Protein AF-A0A4P7YA01-F1 (afdb_monomer_lite)

Sequence (272 aa):
MDEEIGNYPHAKLFYRPEEIAFRWCHLMALEQQILRDVRHLQGFPNRKFKQWPCLDQKLEILWDAIRNNELLYGSLGITVKSDETVDPRYLTIRHTDLKQWFNQYHPLDKPEFLFTYIERQTTSALTIDIYQALLIELEALKAQRDRNQLLLEELKTEREKLQQENIALLSRLRTTSPPSERSEKAYYALLAHSLTSCWDTRLEVTPIPPSRAKHRSSLSFWPTMQESMASRSEPWRISSQRPNAASPDQNETENCERCCRILRCETVPDPF

pLDDT: mean 70.79, std 22.08, range [31.25, 98.44]

Radius of gyration: 46.04 Å; chains: 1; bounding box: 127×65×105 Å

Secondary structure (DSSP, 8-state):
-----TT-TT--SEE-HHHHHHHHTT-GGGHHHHHHHHHHT---S----TT-HHHHHHHHHHHHHHHTT-S--EETTEEPPTTS---GGGEEEEHHHHHHHHHHH-TTS--TTTS-HHHHH---HHHHHHHHHHHHHHHHHHHHHHHHHHHHHHHHHHHHHHHHHHHHHHHHHHHSPPPPHHHHHHHHHHHHHHHHHHHHTS---PPPPP-------------------------------PPPPPPPPS-SSSSSSSTT-S----PPPPP-

Structure (mmCIF, N/CA/C/O backbone):
data_AF-A0A4P7YA01-F1
#
_entry.id   AF-A0A4P7YA01-F1
#
loop_
_atom_site.group_PDB
_atom_site.id
_atom_site.type_symbol
_atom_site.label_atom_id
_atom_site.label_alt_id
_atom_site.label_comp_id
_atom_site.label_asym_id
_atom_site.label_entity_id
_atom_site.label_seq_id
_atom_site.pdbx_PDB_ins_code
_atom_site.Cartn_x
_atom_site.Cartn_y
_atom_site.Cartn_z
_atom_site.occupancy
_atom_site.B_iso_or_equiv
_atom_site.auth_seq_id
_atom_site.auth_comp_id
_atom_site.auth_asym_id
_atom_site.auth_atom_id
_atom_site.pdbx_PDB_model_num
ATOM 1 N N . MET A 1 1 ? 15.474 21.081 -9.976 1.00 37.16 1 MET A N 1
ATOM 2 C CA . MET A 1 1 ? 14.541 20.066 -9.442 1.00 37.16 1 MET A CA 1
ATOM 3 C C . MET A 1 1 ? 15.230 18.733 -9.687 1.00 37.16 1 MET A C 1
ATOM 5 O O . MET A 1 1 ? 14.848 18.022 -10.601 1.00 37.16 1 MET A O 1
ATOM 9 N N . ASP A 1 2 ? 16.317 18.461 -8.961 1.00 40.69 2 ASP A N 1
ATOM 10 C CA . ASP A 1 2 ? 17.301 17.436 -9.352 1.00 40.69 2 ASP A CA 1
ATOM 11 C C . ASP A 1 2 ? 17.871 16.706 -8.126 1.00 40.69 2 ASP A C 1
ATOM 13 O O . ASP A 1 2 ? 19.074 16.505 -8.010 1.00 40.69 2 ASP A O 1
ATOM 17 N N . GLU A 1 3 ? 17.016 16.316 -7.182 1.00 47.09 3 GLU A N 1
ATOM 18 C CA . GLU A 1 3 ? 17.436 15.553 -6.003 1.00 47.09 3 GLU A CA 1
ATOM 19 C C . GLU A 1 3 ? 16.455 14.411 -5.747 1.00 47.09 3 GLU A C 1
ATOM 21 O O . GLU A 1 3 ? 15.471 14.596 -5.051 1.00 47.09 3 GLU A O 1
ATOM 26 N N . GLU A 1 4 ? 16.701 13.257 -6.383 1.00 49.47 4 GLU A N 1
ATOM 27 C CA . GLU A 1 4 ? 16.441 11.901 -5.844 1.00 49.47 4 GLU A CA 1
ATOM 28 C C . GLU A 1 4 ? 16.854 10.794 -6.847 1.00 49.47 4 GLU A C 1
ATOM 30 O O . GLU A 1 4 ? 16.208 9.764 -7.011 1.00 49.47 4 GLU A O 1
ATOM 35 N N . ILE A 1 5 ? 18.004 10.958 -7.519 1.00 48.50 5 ILE A N 1
ATOM 36 C CA . ILE A 1 5 ? 18.730 9.810 -8.117 1.00 48.50 5 ILE A CA 1
ATOM 37 C C . ILE A 1 5 ? 19.541 9.074 -7.017 1.00 48.50 5 ILE A C 1
ATOM 39 O O . ILE A 1 5 ? 20.231 8.084 -7.259 1.00 48.50 5 ILE A O 1
ATOM 43 N N . GLY A 1 6 ? 19.453 9.542 -5.769 1.00 51.06 6 GLY A N 1
ATOM 44 C CA . GLY A 1 6 ? 20.131 8.972 -4.616 1.00 51.06 6 GLY A CA 1
ATOM 45 C C . GLY A 1 6 ? 19.364 7.794 -4.028 1.00 51.06 6 GLY A C 1
ATOM 46 O O . GLY A 1 6 ? 18.368 7.986 -3.345 1.00 51.06 6 GLY A O 1
ATOM 47 N N . ASN A 1 7 ? 19.928 6.599 -4.208 1.00 54.62 7 ASN A N 1
ATOM 48 C CA . ASN A 1 7 ? 19.673 5.382 -3.429 1.00 54.62 7 ASN A CA 1
ATOM 49 C C . ASN A 1 7 ? 18.687 4.345 -3.995 1.00 54.62 7 ASN A C 1
ATOM 51 O O . ASN A 1 7 ? 18.032 3.626 -3.245 1.00 54.62 7 ASN A O 1
ATOM 55 N N . TYR A 1 8 ? 18.664 4.174 -5.315 1.00 63.84 8 TYR A N 1
ATOM 56 C CA . TYR A 1 8 ? 18.280 2.886 -5.895 1.00 63.84 8 TYR A CA 1
ATOM 57 C C . TYR A 1 8 ? 19.563 2.081 -6.122 1.00 63.84 8 TYR A C 1
ATOM 59 O O . TYR A 1 8 ? 20.349 2.457 -7.005 1.00 63.84 8 TYR A O 1
ATOM 67 N N . PRO A 1 9 ? 19.831 1.001 -5.363 1.00 64.62 9 PRO A N 1
ATOM 68 C CA . PRO A 1 9 ? 20.962 0.145 -5.667 1.00 64.62 9 PRO A CA 1
ATOM 69 C C . PRO A 1 9 ? 20.758 -0.358 -7.098 1.00 64.62 9 PRO A C 1
ATOM 71 O O . PRO A 1 9 ? 19.807 -1.071 -7.410 1.00 64.62 9 PRO A O 1
ATOM 74 N N . HIS A 1 10 ? 21.646 0.082 -7.990 1.00 70.56 10 HIS A N 1
ATOM 75 C CA . HIS A 1 10 ? 21.697 -0.284 -9.401 1.00 70.56 10 HIS A CA 1
ATOM 76 C C . HIS A 1 10 ? 20.741 0.434 -10.384 1.00 70.56 10 HIS A C 1
ATOM 78 O O . HIS A 1 10 ? 20.619 -0.048 -11.513 1.00 70.56 10 HIS A O 1
ATOM 84 N N . ALA A 1 11 ? 20.114 1.572 -10.061 1.00 80.12 11 ALA A N 1
ATOM 85 C CA . ALA A 1 11 ? 19.365 2.313 -11.090 1.00 80.12 11 ALA A CA 1
ATOM 86 C C . ALA A 1 11 ? 20.272 2.869 -12.207 1.00 80.12 11 ALA A C 1
ATOM 88 O O . ALA A 1 11 ? 21.379 3.351 -11.972 1.00 80.12 11 ALA A O 1
ATOM 89 N N . LYS A 1 12 ? 19.774 2.809 -13.443 1.00 85.88 12 LYS A N 1
ATOM 90 C CA . LYS A 1 12 ? 20.350 3.391 -14.659 1.00 85.88 12 LYS A CA 1
ATOM 91 C C . LYS A 1 12 ? 19.343 4.341 -15.308 1.00 85.88 12 LYS A C 1
ATOM 93 O O . LYS A 1 12 ? 18.138 4.199 -15.121 1.00 85.88 12 LYS A O 1
ATOM 98 N N . LEU A 1 13 ? 19.837 5.274 -16.121 1.00 86.94 13 LEU A N 1
ATOM 99 C CA . LEU A 1 13 ? 18.990 6.163 -16.930 1.00 86.94 13 LEU A CA 1
ATOM 100 C C . LEU A 1 13 ? 18.318 5.420 -18.092 1.00 86.94 13 LEU A C 1
ATOM 102 O O . LEU A 1 13 ? 17.167 5.694 -18.432 1.00 86.94 13 LEU A O 1
ATOM 106 N N . PHE A 1 14 ? 19.041 4.461 -18.669 1.00 89.12 14 PHE A N 1
ATOM 107 C CA . PHE A 1 14 ? 18.586 3.620 -19.764 1.00 89.12 14 PHE A CA 1
ATOM 108 C C . PHE A 1 14 ? 18.846 2.159 -19.431 1.00 89.12 14 PHE A C 1
ATOM 110 O O . PHE A 1 14 ? 19.895 1.815 -18.879 1.00 89.12 14 PHE A O 1
ATOM 117 N N . TYR A 1 15 ? 17.902 1.307 -19.806 1.00 89.56 15 TYR A N 1
ATOM 118 C CA . TYR A 1 15 ? 17.985 -0.131 -19.617 1.00 89.56 15 TYR A CA 1
ATOM 119 C C . TYR A 1 15 ? 17.791 -0.854 -20.939 1.00 89.56 15 TYR A C 1
ATOM 121 O O . TYR A 1 15 ? 17.041 -0.408 -21.803 1.00 89.56 15 TYR A O 1
ATOM 129 N N . ARG A 1 16 ? 18.429 -2.012 -21.074 1.00 87.44 16 ARG A N 1
ATOM 130 C CA . ARG A 1 16 ? 18.076 -2.986 -22.112 1.00 87.44 16 ARG A CA 1
ATOM 131 C C . ARG A 1 16 ? 17.027 -3.957 -21.561 1.00 87.44 16 ARG A C 1
ATOM 133 O O . ARG A 1 16 ? 17.067 -4.216 -20.358 1.00 87.44 16 ARG A O 1
ATOM 140 N N . PRO A 1 17 ? 16.147 -4.548 -22.391 1.00 87.50 17 PRO A N 1
ATOM 141 C CA . PRO A 1 17 ? 15.138 -5.511 -21.926 1.00 87.50 17 PRO A CA 1
ATOM 142 C C . PRO A 1 17 ? 15.721 -6.647 -21.077 1.00 87.50 17 PRO A C 1
ATOM 144 O O . PRO A 1 17 ? 15.178 -6.998 -20.035 1.00 87.50 17 PRO A O 1
ATOM 147 N N . GLU A 1 18 ? 16.889 -7.151 -21.479 1.00 84.81 18 GLU A N 1
ATOM 148 C CA . GLU A 1 18 ? 17.667 -8.156 -20.746 1.00 84.81 18 GLU A CA 1
ATOM 149 C C . GLU A 1 18 ? 18.001 -7.698 -19.320 1.00 84.81 18 GLU A C 1
ATOM 151 O O . GLU A 1 18 ? 17.773 -8.416 -18.351 1.00 84.81 18 GLU A O 1
ATOM 156 N N . GLU A 1 19 ? 18.494 -6.466 -19.184 1.00 85.75 19 GLU A N 1
ATOM 157 C CA . GLU A 1 19 ? 18.894 -5.893 -17.900 1.00 85.75 19 GLU A CA 1
ATOM 158 C C . GLU A 1 19 ? 17.695 -5.664 -16.985 1.00 85.75 19 GLU A C 1
ATOM 160 O O . GLU A 1 19 ? 17.794 -5.909 -15.784 1.00 85.75 19 GLU A O 1
ATOM 165 N N . ILE A 1 20 ? 16.564 -5.228 -17.547 1.00 89.00 20 ILE A N 1
ATOM 166 C CA . ILE A 1 20 ? 15.303 -5.068 -16.814 1.00 89.00 20 ILE A CA 1
ATOM 167 C C . ILE A 1 20 ? 14.873 -6.415 -16.243 1.00 89.00 20 ILE A C 1
ATOM 169 O O . ILE A 1 20 ? 14.594 -6.506 -15.051 1.00 89.00 20 ILE A O 1
ATOM 173 N N . ALA A 1 21 ? 14.861 -7.464 -17.066 1.00 88.44 21 ALA A N 1
ATOM 174 C CA . ALA A 1 21 ? 14.418 -8.784 -16.642 1.00 88.44 21 ALA A CA 1
ATOM 175 C C . ALA A 1 21 ? 15.329 -9.383 -15.551 1.00 88.44 21 ALA A C 1
ATOM 177 O O . ALA A 1 21 ? 14.821 -9.925 -14.569 1.00 88.44 21 ALA A O 1
ATOM 178 N N . PHE A 1 22 ? 16.657 -9.208 -15.641 1.00 87.00 22 PHE A N 1
ATOM 179 C CA . PHE A 1 22 ? 17.577 -9.625 -14.568 1.00 87.00 22 PHE A CA 1
ATOM 180 C C . PHE A 1 22 ? 17.268 -8.942 -13.240 1.00 87.00 22 PHE A C 1
ATOM 182 O O . PHE A 1 22 ? 17.249 -9.588 -12.190 1.00 87.00 22 PHE A O 1
ATOM 189 N N . ARG A 1 23 ? 17.018 -7.633 -13.296 1.00 87.56 23 ARG A N 1
ATOM 190 C CA . ARG A 1 23 ? 16.737 -6.810 -12.118 1.00 87.56 23 ARG A CA 1
ATOM 191 C C . ARG A 1 23 ? 15.370 -7.118 -11.532 1.00 87.56 23 ARG A C 1
ATOM 193 O O . ARG A 1 23 ? 15.229 -7.145 -10.316 1.00 87.56 23 ARG A O 1
ATOM 200 N N . TRP A 1 24 ? 14.393 -7.410 -12.382 1.00 90.06 24 TRP A N 1
ATOM 201 C CA . TRP A 1 24 ? 13.060 -7.823 -11.964 1.00 90.06 24 TRP A CA 1
ATOM 202 C C . TRP A 1 24 ? 13.082 -9.195 -11.273 1.00 90.06 24 TRP A C 1
ATOM 204 O O . TRP A 1 24 ? 12.436 -9.383 -10.247 1.00 90.06 24 TRP A O 1
ATOM 214 N N . CYS A 1 25 ? 13.896 -10.134 -11.759 1.00 88.00 25 CYS A N 1
ATOM 215 C CA . CYS A 1 25 ? 14.071 -11.447 -11.130 1.00 88.00 25 CYS A CA 1
ATOM 216 C C . CYS A 1 25 ? 15.093 -11.465 -9.971 1.00 88.00 25 CYS A C 1
ATOM 218 O O . CYS A 1 25 ? 15.382 -12.540 -9.453 1.00 88.00 25 CYS A O 1
ATOM 220 N N . HIS A 1 26 ? 15.644 -10.317 -9.552 1.00 85.75 26 HIS A N 1
ATOM 221 C CA . HIS A 1 26 ? 16.655 -10.200 -8.484 1.00 85.75 26 HIS A CA 1
ATOM 222 C C . HIS A 1 26 ? 17.948 -11.012 -8.729 1.00 85.75 26 HIS A C 1
ATOM 224 O O . HIS A 1 26 ? 18.641 -11.411 -7.795 1.00 85.75 26 HIS A O 1
ATOM 230 N N . LEU A 1 27 ? 18.331 -11.224 -9.994 1.00 83.19 27 LEU A N 1
ATOM 231 C CA . LEU A 1 27 ? 19.497 -12.033 -10.390 1.00 83.19 27 LEU A CA 1
ATOM 232 C C . LEU A 1 27 ? 20.793 -11.212 -10.540 1.00 83.19 27 LEU A C 1
ATOM 234 O O . LEU A 1 27 ? 21.681 -11.563 -11.316 1.00 83.19 27 LEU A O 1
ATOM 238 N N . MET A 1 28 ? 20.932 -10.120 -9.784 1.00 77.38 28 MET A N 1
ATOM 239 C CA . MET A 1 28 ? 22.050 -9.172 -9.915 1.00 77.38 28 MET A CA 1
ATOM 240 C C . MET A 1 28 ? 23.421 -9.792 -9.629 1.00 77.38 28 MET A C 1
ATOM 242 O O . MET A 1 28 ? 24.390 -9.488 -10.321 1.00 77.38 28 MET A O 1
ATOM 246 N N . ALA A 1 29 ? 23.506 -10.713 -8.665 1.00 73.94 29 ALA A N 1
ATOM 247 C CA . ALA A 1 29 ? 24.752 -11.409 -8.334 1.00 73.94 29 ALA A CA 1
ATOM 248 C C . ALA A 1 29 ? 25.292 -12.261 -9.499 1.00 73.94 29 ALA A C 1
ATOM 250 O O . ALA A 1 29 ? 26.494 -12.496 -9.597 1.00 73.94 29 ALA A O 1
ATOM 251 N N . LEU A 1 30 ? 24.406 -12.694 -10.400 1.00 70.44 30 LEU A N 1
ATOM 252 C CA . LEU A 1 30 ? 24.735 -13.523 -11.554 1.00 70.44 30 LEU A CA 1
ATOM 253 C C . LEU A 1 30 ? 24.801 -12.710 -12.857 1.00 70.44 30 LEU A C 1
ATOM 255 O O . LEU A 1 30 ? 25.125 -13.282 -13.892 1.00 70.44 30 LEU A O 1
ATOM 259 N N . GLU A 1 31 ? 24.567 -11.389 -12.832 1.00 72.19 31 GLU A N 1
ATOM 260 C CA . GLU A 1 31 ? 24.495 -10.532 -14.032 1.00 72.19 31 GLU A CA 1
ATOM 261 C C . GLU A 1 31 ? 25.722 -10.724 -14.937 1.00 72.19 31 GLU A C 1
ATOM 263 O O . GLU A 1 31 ? 25.588 -10.919 -16.142 1.00 72.19 31 GLU A O 1
ATOM 268 N N . GLN A 1 32 ? 26.932 -10.761 -14.370 1.00 69.19 32 GLN A N 1
ATOM 269 C CA . GLN A 1 32 ? 28.156 -10.939 -15.158 1.00 69.19 32 GLN A CA 1
ATOM 270 C C . GLN A 1 32 ? 28.299 -12.336 -15.772 1.00 69.19 32 GLN A C 1
ATOM 272 O O . GLN A 1 32 ? 28.842 -12.455 -16.871 1.00 69.19 32 GLN A O 1
ATOM 277 N N . GLN A 1 33 ? 27.840 -13.379 -15.080 1.00 67.25 33 GLN A N 1
ATOM 278 C CA . GLN A 1 33 ? 27.874 -14.755 -15.577 1.00 67.25 33 GLN A CA 1
ATOM 279 C C . GLN A 1 33 ? 26.842 -14.926 -16.693 1.00 67.25 33 GLN A C 1
ATOM 281 O O . GLN A 1 33 ? 27.179 -15.359 -17.793 1.00 67.25 33 GLN A O 1
ATOM 286 N N . ILE A 1 34 ? 25.621 -14.447 -16.456 1.00 67.81 34 ILE A N 1
ATOM 287 C CA . ILE A 1 34 ? 24.532 -14.524 -17.420 1.00 67.81 34 ILE A CA 1
ATOM 288 C C . ILE A 1 34 ? 24.856 -13.690 -18.661 1.00 67.81 34 ILE A C 1
ATOM 290 O O . ILE A 1 34 ? 24.680 -14.173 -19.767 1.00 67.81 34 ILE A O 1
ATOM 294 N N . LEU A 1 35 ? 25.409 -12.479 -18.534 1.00 67.00 35 LEU A N 1
ATOM 295 C CA . LEU A 1 35 ? 25.796 -11.663 -19.694 1.00 67.00 35 LEU A CA 1
ATOM 296 C C . LEU A 1 35 ? 26.927 -12.281 -20.530 1.00 67.00 35 LEU A C 1
ATOM 298 O O . LEU A 1 35 ? 27.031 -11.975 -21.722 1.00 67.00 35 LEU A O 1
ATOM 302 N N . ARG A 1 36 ? 27.797 -13.109 -19.937 1.00 65.25 36 ARG A N 1
ATOM 303 C CA . ARG A 1 36 ? 28.807 -13.875 -20.688 1.00 65.25 36 ARG A CA 1
ATOM 304 C C . ARG A 1 36 ? 28.129 -14.989 -21.473 1.00 65.25 36 ARG A C 1
ATOM 306 O O . ARG A 1 36 ? 28.269 -15.024 -22.693 1.00 65.25 36 ARG A O 1
ATOM 313 N N . ASP A 1 37 ? 27.309 -15.795 -20.809 1.00 62.44 37 ASP A N 1
ATOM 314 C CA . ASP A 1 37 ? 26.568 -16.894 -21.438 1.00 62.44 37 ASP A CA 1
ATOM 315 C C . ASP A 1 37 ? 25.598 -16.374 -22.515 1.00 62.44 37 ASP A C 1
ATOM 317 O O . ASP A 1 37 ? 25.472 -16.939 -23.603 1.00 62.44 37 ASP A O 1
ATOM 321 N N . VAL A 1 38 ? 24.977 -15.217 -22.269 1.00 60.88 38 VAL A N 1
ATOM 322 C CA . VAL A 1 38 ? 24.019 -14.576 -23.171 1.00 60.88 38 VAL A CA 1
ATOM 323 C C . VAL A 1 38 ? 24.694 -13.968 -24.393 1.00 60.88 38 VAL A C 1
ATOM 325 O O . VAL A 1 38 ? 24.131 -14.081 -25.488 1.00 60.88 38 VAL A O 1
ATOM 328 N N . ARG A 1 39 ? 25.896 -13.388 -24.243 1.00 56.66 39 ARG A N 1
ATOM 329 C CA . ARG A 1 39 ? 26.697 -12.881 -25.371 1.00 56.66 39 ARG A CA 1
ATOM 330 C C . ARG A 1 39 ? 27.039 -13.974 -26.376 1.00 56.66 39 ARG A C 1
ATOM 332 O O . ARG A 1 39 ? 27.165 -13.662 -27.557 1.00 56.66 39 ARG A O 1
ATOM 339 N N . HIS A 1 40 ? 27.165 -15.221 -25.926 1.00 49.91 40 HIS A N 1
ATOM 340 C CA . HIS A 1 40 ? 27.507 -16.341 -26.795 1.00 49.91 40 HIS A CA 1
ATOM 341 C C . HIS A 1 40 ? 26.339 -16.864 -27.625 1.00 49.91 40 HIS A C 1
ATOM 343 O O . HIS A 1 40 ? 26.571 -17.278 -28.756 1.00 49.91 40 HIS A O 1
ATOM 349 N N . LEU A 1 41 ? 25.089 -16.810 -27.153 1.00 51.50 41 LEU A N 1
ATOM 350 C CA . LEU A 1 41 ? 23.991 -17.423 -27.917 1.00 51.50 41 LEU A CA 1
ATOM 351 C C . LEU A 1 41 ? 23.318 -16.457 -28.924 1.00 51.50 41 LEU A C 1
ATOM 353 O O . LEU A 1 41 ? 22.099 -16.508 -29.100 1.00 51.50 41 LEU A O 1
ATOM 357 N N . GLN A 1 42 ? 24.072 -15.491 -29.471 1.00 49.16 42 GLN A N 1
ATOM 358 C CA . GLN A 1 42 ? 23.599 -14.350 -30.281 1.00 49.16 42 GLN A CA 1
ATOM 359 C C . GLN A 1 42 ? 22.369 -14.682 -31.148 1.00 49.16 42 GLN A C 1
ATOM 361 O O . GLN A 1 42 ? 22.459 -15.467 -32.085 1.00 49.16 42 GLN A O 1
ATOM 366 N N . GLY A 1 43 ? 21.228 -14.062 -30.828 1.00 45.12 43 GLY A N 1
ATOM 367 C CA . GLY A 1 43 ? 19.943 -14.328 -31.478 1.00 45.12 43 GLY A CA 1
ATOM 368 C C . GLY A 1 43 ? 18.805 -14.471 -30.464 1.00 45.12 43 GLY A C 1
ATOM 369 O O . GLY A 1 43 ? 18.716 -15.462 -29.741 1.00 45.12 43 GLY A O 1
ATOM 370 N N . PHE A 1 44 ? 17.943 -13.459 -30.399 1.00 52.88 44 PHE A N 1
ATOM 371 C CA . PHE A 1 44 ? 16.572 -13.554 -29.872 1.00 52.88 44 PHE A CA 1
ATOM 372 C C . PHE A 1 44 ? 15.735 -14.516 -30.753 1.00 52.88 44 PHE A C 1
ATOM 374 O O . PHE A 1 44 ? 16.175 -14.783 -31.872 1.00 52.88 44 PHE A O 1
ATOM 381 N N . PRO A 1 45 ? 14.530 -15.013 -30.387 1.00 48.84 45 PRO A N 1
ATOM 382 C CA . PRO A 1 45 ? 13.767 -15.013 -29.135 1.00 48.84 45 PRO A CA 1
ATOM 383 C C . PRO A 1 45 ? 13.326 -16.459 -28.785 1.00 48.84 45 PRO A C 1
ATOM 385 O O . PRO A 1 45 ? 12.143 -16.747 -28.649 1.00 48.84 45 PRO A O 1
ATOM 388 N N . ASN A 1 46 ? 14.252 -17.422 -28.775 1.00 51.00 46 ASN A N 1
ATOM 389 C CA . ASN A 1 46 ? 13.896 -18.839 -28.581 1.00 51.00 46 ASN A CA 1
ATOM 390 C C . ASN A 1 46 ? 14.848 -19.555 -27.620 1.00 51.00 46 ASN A C 1
ATOM 392 O O . ASN A 1 46 ? 15.152 -20.742 -27.753 1.00 51.00 46 ASN A O 1
ATOM 396 N N . ARG A 1 47 ? 15.383 -18.802 -26.661 1.00 58.28 47 ARG A N 1
ATOM 397 C CA . ARG A 1 47 ? 16.207 -19.367 -25.604 1.00 58.28 47 ARG A CA 1
ATOM 398 C C . ARG A 1 47 ? 15.282 -19.735 -24.467 1.00 58.28 47 ARG A C 1
ATOM 400 O O . ARG A 1 47 ? 14.744 -18.858 -23.822 1.00 58.28 47 ARG A O 1
ATOM 407 N N . LYS A 1 48 ? 15.118 -21.032 -24.238 1.00 56.75 48 LYS A N 1
ATOM 408 C CA . LYS A 1 48 ? 14.591 -21.527 -22.972 1.00 56.75 48 LYS A CA 1
ATOM 409 C C . LYS A 1 48 ? 15.745 -21.440 -21.986 1.00 56.75 48 LYS A C 1
ATOM 411 O O . LYS A 1 48 ? 16.609 -22.327 -22.003 1.00 56.75 48 LYS A O 1
ATOM 416 N N . PHE A 1 49 ? 15.815 -20.388 -21.176 1.00 63.22 49 PHE A N 1
ATOM 417 C CA . PHE A 1 49 ? 16.681 -20.375 -20.003 1.00 63.22 49 PHE A CA 1
ATOM 418 C C . PHE A 1 49 ? 16.140 -21.423 -19.021 1.00 63.22 49 PHE A C 1
ATOM 420 O O . PHE A 1 49 ? 15.511 -21.107 -18.019 1.00 63.22 49 PHE A O 1
ATOM 427 N N . LYS A 1 50 ? 16.412 -22.713 -19.285 1.00 67.19 50 LYS A N 1
ATOM 428 C CA . LYS A 1 50 ? 15.973 -23.833 -18.429 1.00 67.19 50 LYS A CA 1
ATOM 429 C C . LYS A 1 50 ? 16.405 -23.650 -16.971 1.00 67.19 50 LYS A C 1
ATOM 431 O O . LYS A 1 50 ? 15.767 -24.186 -16.077 1.00 67.19 50 LYS A O 1
ATOM 436 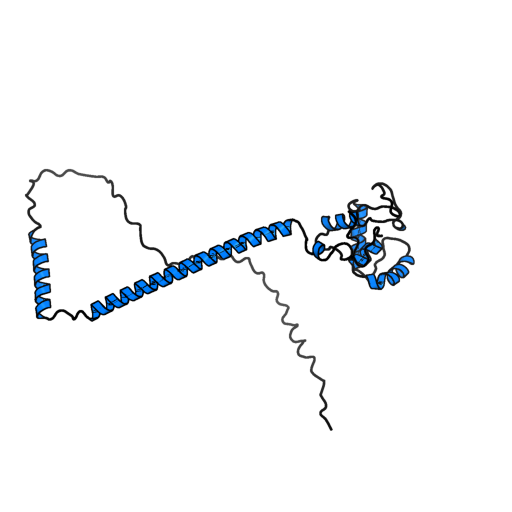N N . GLN A 1 51 ? 17.498 -22.919 -16.752 1.00 72.00 51 GLN A N 1
ATOM 437 C CA . GLN A 1 51 ? 18.039 -22.616 -15.432 1.00 72.00 51 GLN A CA 1
ATOM 438 C C . GLN A 1 51 ? 17.332 -21.429 -14.745 1.00 72.00 51 GLN A C 1
ATOM 440 O O . GLN A 1 51 ? 17.359 -21.363 -13.520 1.00 72.00 51 GLN A O 1
ATOM 445 N N . TRP A 1 52 ? 16.666 -20.530 -15.489 1.00 77.94 52 TRP A N 1
ATOM 446 C CA . TRP A 1 52 ? 16.026 -19.313 -14.961 1.00 77.94 52 TRP A CA 1
ATOM 447 C C . TRP A 1 52 ? 14.643 -19.056 -15.597 1.00 77.94 52 TRP A C 1
ATOM 449 O O . TRP A 1 52 ? 14.501 -18.149 -16.417 1.00 77.94 52 TRP A O 1
ATOM 459 N N . PRO A 1 53 ? 13.587 -19.788 -15.196 1.00 82.06 53 PRO A N 1
ATOM 460 C CA . PRO A 1 53 ? 12.250 -19.638 -15.785 1.00 82.06 53 PRO A CA 1
ATOM 461 C C . PRO A 1 53 ? 11.627 -18.246 -15.567 1.00 82.06 53 PRO A C 1
ATOM 463 O O . PRO A 1 53 ? 10.892 -17.766 -16.424 1.00 82.06 53 PRO A O 1
ATOM 466 N N . CYS A 1 54 ? 11.957 -17.564 -14.460 1.00 86.06 54 CYS A N 1
ATOM 467 C CA . CYS A 1 54 ? 11.528 -16.177 -14.221 1.00 86.06 54 CYS A CA 1
ATOM 468 C C . CYS A 1 54 ? 11.998 -15.240 -15.342 1.00 86.06 54 CYS A C 1
ATOM 470 O O . CYS A 1 54 ? 11.256 -14.365 -15.778 1.00 86.06 54 CYS A O 1
ATOM 472 N N . LEU A 1 55 ? 13.227 -15.438 -15.826 1.00 84.75 55 LEU A N 1
ATOM 473 C CA . LEU A 1 55 ? 13.836 -14.572 -16.825 1.00 84.75 55 LEU A CA 1
ATOM 474 C C . LEU A 1 55 ? 13.111 -14.676 -18.168 1.00 84.75 55 LEU A C 1
ATOM 476 O O . LEU A 1 55 ? 12.781 -13.646 -18.750 1.00 84.75 55 LEU A O 1
ATOM 480 N N . ASP A 1 56 ? 12.839 -15.905 -18.617 1.00 83.81 56 ASP A N 1
ATOM 481 C CA . ASP A 1 56 ? 12.072 -16.173 -19.840 1.00 83.81 56 ASP A CA 1
ATOM 482 C C . ASP A 1 56 ? 10.709 -15.474 -19.771 1.00 83.81 56 ASP A C 1
ATOM 484 O O . ASP A 1 56 ? 10.371 -14.674 -20.642 1.00 83.81 56 ASP A O 1
ATOM 488 N N . GLN A 1 57 ? 9.973 -15.688 -18.676 1.00 87.56 57 GLN A N 1
ATOM 489 C CA . GLN A 1 57 ? 8.643 -15.114 -18.491 1.00 87.56 57 GLN A CA 1
ATOM 490 C C . GLN A 1 57 ? 8.658 -13.578 -18.501 1.00 87.56 57 GLN A C 1
ATOM 492 O O . GLN A 1 57 ? 7.832 -12.952 -19.164 1.00 87.56 57 GLN A O 1
ATOM 497 N N . LYS A 1 58 ? 9.587 -12.939 -17.776 1.00 89.06 58 LYS A N 1
ATOM 498 C CA . LYS A 1 58 ? 9.662 -11.468 -17.730 1.00 89.06 58 LYS A CA 1
ATOM 499 C C . LYS A 1 58 ? 10.112 -10.867 -19.060 1.00 89.06 58 LYS A C 1
ATOM 501 O O . LYS A 1 58 ? 9.634 -9.796 -19.428 1.00 89.06 58 LYS A O 1
ATOM 506 N N . LEU A 1 59 ? 10.993 -11.546 -19.795 1.00 87.69 59 LEU A N 1
ATOM 507 C CA . LEU A 1 59 ? 11.380 -11.123 -21.138 1.00 87.69 59 LEU A CA 1
ATOM 508 C C . LEU A 1 59 ? 10.211 -11.204 -22.113 1.00 87.69 59 LEU A C 1
ATOM 510 O O . LEU A 1 59 ? 10.024 -10.269 -22.884 1.00 87.69 59 LEU A O 1
ATOM 514 N N . GLU A 1 60 ? 9.416 -12.273 -22.073 1.00 88.31 60 GLU A N 1
ATOM 515 C CA . GLU A 1 60 ? 8.220 -12.392 -22.912 1.00 88.31 60 GLU A CA 1
ATOM 516 C C . GLU A 1 60 ? 7.245 -11.235 -22.673 1.00 88.31 60 GLU A C 1
ATOM 518 O O . GLU A 1 60 ? 6.810 -10.616 -23.643 1.00 88.31 60 GLU A O 1
ATOM 523 N N . ILE A 1 61 ? 6.991 -10.880 -21.406 1.00 91.00 61 ILE A N 1
ATOM 524 C CA . ILE A 1 61 ? 6.141 -9.736 -21.033 1.00 91.00 61 ILE A CA 1
ATOM 525 C C . ILE A 1 61 ? 6.703 -8.423 -21.598 1.00 91.00 61 ILE A C 1
ATOM 527 O O . ILE A 1 61 ? 5.973 -7.648 -22.210 1.00 91.00 61 ILE A O 1
ATOM 531 N N . LEU A 1 62 ? 8.007 -8.172 -21.441 1.00 90.44 62 LEU A N 1
ATOM 532 C CA . LEU A 1 62 ? 8.638 -6.954 -21.964 1.00 90.44 62 LEU A CA 1
ATOM 533 C C . LEU A 1 62 ? 8.562 -6.882 -23.493 1.00 90.44 62 LEU A C 1
ATOM 535 O O . LEU A 1 62 ? 8.250 -5.832 -24.050 1.00 90.44 62 LEU A O 1
ATOM 539 N N . TRP A 1 63 ? 8.836 -7.990 -24.183 1.00 88.12 63 TRP A N 1
ATOM 540 C CA . TRP A 1 63 ? 8.766 -8.041 -25.642 1.00 88.12 63 TRP A CA 1
ATOM 541 C C . TRP A 1 63 ? 7.343 -7.913 -26.164 1.00 88.12 63 TRP A C 1
ATOM 543 O O . TRP A 1 63 ? 7.155 -7.404 -27.266 1.00 88.12 63 TRP A O 1
ATOM 553 N N . ASP A 1 64 ? 6.354 -8.410 -25.431 1.00 90.50 64 ASP A N 1
ATOM 554 C CA . ASP A 1 64 ? 4.945 -8.201 -25.753 1.00 90.50 64 ASP A CA 1
ATOM 555 C C . ASP A 1 64 ? 4.560 -6.720 -25.618 1.00 90.50 64 ASP A C 1
ATOM 557 O O . ASP A 1 64 ? 4.093 -6.122 -26.585 1.00 90.50 64 ASP A O 1
ATOM 561 N N . ALA A 1 65 ? 4.907 -6.079 -24.498 1.00 91.50 65 ALA A N 1
ATOM 562 C CA . ALA A 1 65 ? 4.657 -4.652 -24.277 1.00 91.50 65 ALA A CA 1
ATOM 563 C C . ALA A 1 65 ? 5.313 -3.749 -25.339 1.00 91.50 65 ALA A C 1
ATOM 565 O O . ALA A 1 65 ? 4.715 -2.771 -25.788 1.00 91.50 65 ALA A O 1
ATOM 566 N N . ILE A 1 66 ? 6.532 -4.084 -25.782 1.00 88.38 66 ILE A N 1
ATOM 567 C CA . ILE A 1 66 ? 7.219 -3.368 -26.872 1.00 88.38 66 ILE A CA 1
ATOM 568 C C . ILE A 1 66 ? 6.482 -3.564 -28.203 1.00 88.38 66 ILE A C 1
ATOM 570 O O . ILE A 1 66 ? 6.268 -2.598 -28.931 1.00 88.38 66 ILE A O 1
ATOM 574 N N . ARG A 1 67 ? 6.075 -4.799 -28.531 1.00 86.62 67 ARG A N 1
ATOM 575 C CA . ARG A 1 67 ? 5.361 -5.112 -29.783 1.00 86.62 67 ARG A CA 1
ATOM 576 C C . ARG A 1 67 ? 3.986 -4.448 -29.856 1.00 86.62 67 ARG A C 1
ATOM 578 O O . ARG A 1 67 ? 3.571 -4.057 -30.942 1.00 86.62 67 ARG A O 1
ATOM 585 N N . ASN A 1 68 ? 3.320 -4.290 -28.715 1.00 88.81 68 ASN A N 1
ATOM 586 C CA . ASN A 1 68 ? 2.009 -3.651 -28.609 1.00 88.81 68 ASN A CA 1
ATOM 587 C C . ASN A 1 68 ? 2.091 -2.125 -28.409 1.00 88.81 68 ASN A C 1
ATOM 589 O O . ASN A 1 68 ? 1.061 -1.481 -28.233 1.00 88.81 68 ASN A O 1
ATOM 593 N N . ASN A 1 69 ? 3.293 -1.530 -28.470 1.00 86.75 69 ASN A N 1
ATOM 594 C CA . ASN A 1 69 ? 3.542 -0.098 -28.252 1.00 86.75 69 ASN A CA 1
ATOM 595 C C . ASN A 1 69 ? 3.084 0.429 -26.874 1.00 86.75 69 ASN A C 1
ATOM 597 O O . ASN A 1 69 ? 2.843 1.625 -26.712 1.00 86.75 69 ASN A O 1
ATOM 601 N N . GLU A 1 70 ? 2.983 -0.441 -25.867 1.00 90.38 70 GLU A N 1
ATOM 602 C CA . GLU A 1 70 ? 2.660 -0.057 -24.486 1.00 90.38 70 GLU A CA 1
ATOM 603 C C . GLU A 1 70 ? 3.883 0.508 -23.758 1.00 90.38 70 GLU A C 1
ATOM 605 O O . GLU A 1 70 ? 3.759 1.366 -22.882 1.00 90.38 70 GLU A O 1
ATOM 610 N N . LEU A 1 71 ? 5.072 0.022 -24.124 1.00 90.25 71 LEU A N 1
ATOM 611 C CA . LEU A 1 71 ? 6.346 0.456 -23.571 1.00 90.25 71 LEU A CA 1
ATOM 612 C C . LEU A 1 71 ? 7.160 1.190 -24.636 1.00 90.25 71 LEU A C 1
ATOM 614 O O . LEU A 1 71 ? 7.600 0.602 -25.625 1.00 90.25 71 LEU A O 1
ATOM 618 N N . LEU A 1 72 ? 7.397 2.480 -24.400 1.00 87.88 72 LEU A N 1
ATOM 619 C CA . LEU A 1 72 ? 8.226 3.300 -25.275 1.00 87.88 72 LEU A CA 1
ATOM 620 C C . LEU A 1 72 ? 9.682 2.830 -25.235 1.00 87.88 72 LEU A C 1
ATOM 622 O O . LEU A 1 72 ? 10.252 2.564 -24.173 1.00 87.88 72 LEU A O 1
ATOM 626 N N . TYR A 1 73 ? 10.298 2.777 -26.411 1.00 88.69 73 TYR A N 1
ATOM 627 C CA . TYR A 1 73 ? 11.692 2.397 -26.570 1.00 88.69 73 TYR A CA 1
ATOM 628 C C . TYR A 1 73 ? 12.437 3.382 -27.474 1.00 88.69 73 TYR A C 1
ATOM 630 O O . TYR A 1 73 ? 11.872 4.194 -28.206 1.00 88.69 73 TYR A O 1
ATOM 638 N N . GLY A 1 74 ? 13.755 3.331 -27.377 1.00 87.19 74 GLY A N 1
ATOM 639 C CA . GLY A 1 74 ? 14.689 4.100 -28.175 1.00 87.19 74 GLY A CA 1
ATOM 640 C C . GLY A 1 74 ? 15.826 3.230 -28.688 1.00 87.19 74 GLY A C 1
ATOM 641 O O . GLY A 1 74 ? 15.975 2.077 -28.284 1.00 87.19 74 GLY A O 1
ATOM 642 N N . SER A 1 75 ? 16.657 3.804 -29.546 1.00 85.94 75 SER A N 1
ATOM 643 C CA . SER A 1 75 ? 17.880 3.191 -30.054 1.00 85.94 75 SER A CA 1
ATOM 644 C C . SER A 1 75 ? 19.075 3.959 -29.509 1.00 85.94 75 SER A C 1
ATOM 646 O O . SER A 1 75 ? 19.152 5.177 -29.671 1.00 85.94 75 SER A O 1
ATOM 648 N N . LEU A 1 76 ? 19.993 3.266 -28.828 1.00 81.25 76 LEU A N 1
ATOM 649 C CA . LEU A 1 76 ? 21.214 3.863 -28.263 1.00 81.25 76 LEU A CA 1
ATOM 650 C C . LEU A 1 76 ? 20.956 5.114 -27.387 1.00 81.25 76 LEU A C 1
ATOM 652 O O . LEU A 1 76 ? 21.767 6.037 -27.353 1.00 81.25 76 LEU A O 1
ATOM 656 N N . GLY A 1 77 ? 19.827 5.154 -26.671 1.00 75.94 77 GLY A N 1
ATOM 657 C CA . GLY A 1 77 ? 19.437 6.270 -25.801 1.00 75.94 77 GLY A CA 1
ATOM 658 C C . GLY A 1 77 ? 18.655 7.400 -26.483 1.00 75.94 77 GLY A C 1
ATOM 659 O O . GLY A 1 77 ? 18.210 8.322 -25.798 1.00 75.94 77 GLY A O 1
ATOM 660 N N . ILE A 1 78 ? 18.430 7.331 -27.798 1.00 82.38 78 ILE A N 1
ATOM 661 C CA . ILE A 1 78 ? 17.590 8.278 -28.545 1.00 82.38 78 ILE A CA 1
ATOM 662 C C . ILE A 1 78 ? 16.192 7.678 -28.683 1.00 82.38 78 ILE A C 1
ATOM 664 O O . ILE A 1 78 ? 16.052 6.542 -29.123 1.00 82.38 78 ILE A O 1
ATOM 668 N N . THR A 1 79 ? 15.149 8.420 -28.308 1.00 81.25 79 THR A N 1
ATOM 669 C CA . THR A 1 79 ? 13.758 7.960 -28.455 1.00 81.25 79 THR A CA 1
ATOM 670 C C . THR A 1 79 ? 13.401 7.822 -29.923 1.00 81.25 79 THR A C 1
ATOM 672 O O . THR A 1 79 ? 13.553 8.776 -30.688 1.00 81.25 79 THR A O 1
ATOM 675 N N . VAL A 1 80 ? 12.908 6.647 -30.291 1.00 81.81 80 VAL A N 1
ATOM 676 C CA . VAL A 1 80 ? 12.518 6.305 -31.656 1.00 81.81 80 VAL A CA 1
ATOM 677 C C . VAL A 1 80 ? 10.993 6.378 -31.762 1.00 81.81 80 VAL A C 1
ATOM 679 O O . VAL A 1 80 ? 10.284 6.221 -30.769 1.00 81.81 80 VAL A O 1
ATOM 682 N N . LYS A 1 81 ? 10.472 6.695 -32.951 1.00 74.00 81 LYS A N 1
ATOM 683 C CA . LYS A 1 81 ? 9.023 6.677 -33.202 1.00 74.00 81 LYS A CA 1
ATOM 684 C C .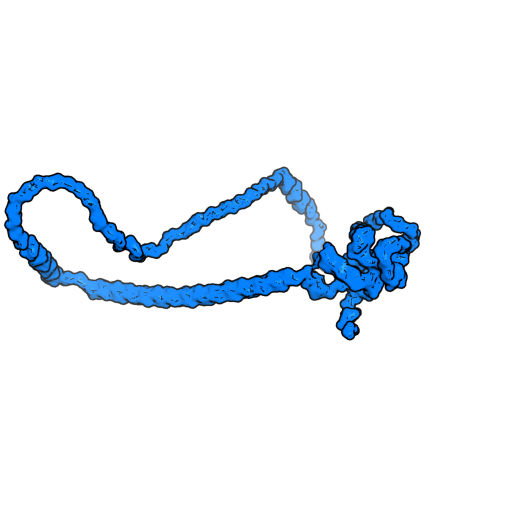 LYS A 1 81 ? 8.551 5.225 -33.343 1.00 74.00 81 LYS A C 1
ATOM 686 O O . LYS A 1 81 ? 9.278 4.417 -33.906 1.00 74.00 81 LYS A O 1
ATOM 691 N N . SER A 1 82 ? 7.331 4.921 -32.895 1.00 68.69 82 SER A N 1
ATOM 692 C CA . SER A 1 82 ? 6.762 3.554 -32.854 1.00 68.69 82 SER A CA 1
ATOM 693 C C . SER A 1 82 ? 6.899 2.735 -34.143 1.00 68.69 82 SER A C 1
ATOM 695 O O . SER A 1 82 ? 6.971 1.513 -34.071 1.00 68.69 82 SER A O 1
ATOM 697 N N . ASP A 1 83 ? 6.944 3.392 -35.303 1.00 71.06 83 ASP A N 1
ATOM 698 C CA . ASP A 1 83 ? 6.907 2.732 -36.613 1.00 71.06 83 ASP A CA 1
ATOM 699 C C . ASP A 1 83 ? 8.292 2.340 -37.162 1.00 71.06 83 ASP A C 1
ATOM 701 O O . ASP A 1 83 ? 8.388 1.755 -38.241 1.00 71.06 83 ASP A O 1
ATOM 705 N N . GLU A 1 84 ? 9.383 2.671 -36.465 1.00 75.94 84 GLU A N 1
ATOM 706 C CA . GLU A 1 84 ? 10.742 2.402 -36.940 1.00 75.94 84 GLU A CA 1
ATOM 707 C C . GLU A 1 84 ? 11.296 1.090 -36.364 1.00 75.94 84 GLU A C 1
ATOM 709 O O . GLU A 1 84 ? 11.358 0.876 -35.154 1.00 75.94 84 GLU A O 1
ATOM 714 N N . THR A 1 85 ? 11.738 0.191 -37.247 1.00 74.00 85 THR A N 1
ATOM 715 C CA . THR A 1 85 ? 12.298 -1.108 -36.859 1.00 74.00 85 THR A CA 1
ATOM 716 C C . THR A 1 85 ? 13.719 -0.948 -36.320 1.00 74.00 85 THR A C 1
ATOM 718 O O . THR A 1 85 ? 14.666 -0.768 -37.088 1.00 74.00 85 THR A O 1
ATOM 721 N N . VAL A 1 86 ? 13.884 -1.054 -35.003 1.00 79.50 86 VAL A N 1
ATOM 722 C CA . VAL A 1 86 ? 15.192 -1.034 -34.330 1.00 79.50 86 VAL A CA 1
ATOM 723 C C . VAL A 1 86 ? 15.690 -2.466 -34.112 1.00 79.50 86 VAL A C 1
ATOM 725 O O . VAL A 1 86 ? 14.920 -3.333 -33.701 1.00 79.50 86 VAL A O 1
ATOM 728 N N . ASP A 1 87 ? 16.982 -2.734 -34.355 1.00 80.06 87 ASP A N 1
ATOM 729 C CA . ASP A 1 87 ? 17.588 -4.023 -33.978 1.00 80.06 87 ASP A CA 1
ATOM 730 C C . ASP A 1 87 ? 17.467 -4.201 -32.448 1.00 80.06 87 ASP A C 1
ATOM 732 O O . ASP A 1 87 ? 17.951 -3.337 -31.703 1.00 80.06 87 ASP A O 1
ATOM 736 N N . PRO A 1 88 ? 16.886 -5.316 -31.959 1.00 76.75 88 PRO A N 1
ATOM 737 C CA . PRO A 1 88 ? 16.808 -5.650 -30.536 1.00 76.75 88 PRO A CA 1
ATOM 738 C C . PRO A 1 88 ? 18.105 -5.427 -29.744 1.00 76.75 88 PRO A C 1
ATOM 740 O O . PRO A 1 88 ? 18.053 -5.121 -28.555 1.00 76.75 88 PRO A O 1
ATOM 743 N N . ARG A 1 89 ? 19.277 -5.546 -30.386 1.00 77.62 89 ARG A N 1
ATOM 744 C CA . ARG A 1 89 ? 20.591 -5.332 -29.751 1.00 77.62 89 ARG A CA 1
ATOM 745 C C . ARG A 1 89 ? 20.848 -3.894 -29.304 1.00 77.62 89 ARG A C 1
ATOM 747 O O . ARG A 1 89 ? 21.595 -3.687 -28.347 1.00 77.62 89 ARG A O 1
ATOM 754 N N . TYR A 1 90 ? 20.276 -2.920 -30.004 1.00 81.81 90 TYR A N 1
ATOM 755 C CA . TYR A 1 90 ? 20.462 -1.492 -29.733 1.00 81.81 90 TYR A CA 1
ATOM 756 C C . TYR A 1 90 ? 19.273 -0.873 -28.996 1.00 81.81 90 TYR A C 1
ATOM 758 O O . TYR A 1 90 ? 19.297 0.321 -28.690 1.00 81.81 90 TYR A O 1
ATOM 766 N N . LEU A 1 91 ? 18.257 -1.685 -28.690 1.00 87.06 91 LEU A N 1
ATOM 767 C CA . LEU A 1 91 ? 17.047 -1.247 -28.019 1.00 87.06 91 LEU A CA 1
ATOM 768 C C . LEU A 1 91 ? 17.348 -0.830 -26.577 1.00 87.06 91 LEU A C 1
ATOM 770 O O . LEU A 1 91 ? 17.900 -1.585 -25.773 1.00 87.06 91 LEU A O 1
ATOM 774 N N . THR A 1 92 ? 16.943 0.390 -26.249 1.00 90.44 92 THR A N 1
ATOM 775 C CA . THR A 1 92 ? 17.082 1.002 -24.928 1.00 90.44 92 THR A CA 1
ATOM 776 C C . THR A 1 92 ? 15.744 1.550 -24.463 1.00 90.44 92 THR A C 1
ATOM 778 O O . THR A 1 92 ? 15.041 2.193 -25.232 1.00 90.44 92 THR A O 1
ATOM 781 N N . ILE A 1 93 ? 15.409 1.345 -23.198 1.00 91.31 93 ILE A N 1
ATOM 782 C CA . ILE A 1 93 ? 14.195 1.849 -22.559 1.00 91.31 93 ILE A CA 1
ATOM 783 C C . ILE A 1 93 ? 14.616 2.864 -21.502 1.00 91.31 93 ILE A C 1
ATOM 785 O O . ILE A 1 93 ? 15.520 2.606 -20.700 1.00 91.31 93 ILE A O 1
ATOM 789 N N . ARG A 1 94 ? 13.977 4.032 -21.503 1.00 91.12 94 ARG A N 1
ATOM 790 C CA . ARG A 1 94 ? 14.246 5.085 -20.524 1.00 91.12 94 ARG A CA 1
ATOM 791 C C . ARG A 1 94 ? 13.662 4.703 -19.165 1.00 91.12 94 ARG A C 1
ATOM 793 O O . ARG A 1 94 ? 12.570 4.148 -19.079 1.00 91.12 94 ARG A O 1
ATOM 800 N N . HIS A 1 95 ? 14.364 5.060 -18.093 1.00 90.19 95 HIS A N 1
ATOM 801 C CA . HIS A 1 95 ? 13.919 4.809 -16.722 1.00 90.19 95 HIS A CA 1
ATOM 802 C C . HIS A 1 95 ? 12.509 5.344 -16.428 1.00 90.19 95 HIS A C 1
ATOM 804 O O . HIS A 1 95 ? 11.705 4.635 -15.830 1.00 90.19 95 HIS A O 1
ATOM 810 N N . THR A 1 96 ? 12.196 6.568 -16.864 1.00 89.75 96 THR A N 1
ATOM 811 C CA . THR A 1 96 ? 10.883 7.196 -16.641 1.00 89.75 96 THR A CA 1
ATOM 812 C C . THR A 1 96 ? 9.757 6.422 -17.307 1.00 89.75 96 THR A C 1
ATOM 814 O O . THR A 1 96 ? 8.725 6.191 -16.685 1.00 89.75 96 THR A O 1
ATOM 817 N N . ASP A 1 97 ? 9.979 5.992 -18.547 1.00 91.00 97 ASP A N 1
ATOM 818 C CA . ASP A 1 97 ? 8.968 5.339 -19.377 1.00 91.00 97 ASP A CA 1
ATOM 819 C C . ASP A 1 97 ? 8.695 3.934 -18.827 1.00 91.00 97 ASP A C 1
ATOM 821 O O . ASP A 1 97 ? 7.547 3.526 -18.666 1.00 91.00 97 ASP A O 1
ATOM 825 N N . LEU A 1 98 ? 9.753 3.243 -18.392 1.00 92.56 98 LEU A N 1
ATOM 826 C CA . LEU A 1 98 ? 9.643 1.975 -17.681 1.00 92.56 98 LEU A CA 1
ATOM 827 C C . LEU A 1 98 ? 8.892 2.120 -16.349 1.00 92.56 98 LEU A C 1
ATOM 829 O O . LEU A 1 98 ? 8.009 1.320 -16.049 1.00 92.56 98 LEU A O 1
ATOM 833 N N . LYS A 1 99 ? 9.209 3.149 -15.554 1.00 91.19 99 LYS A N 1
ATOM 834 C CA . LYS A 1 99 ? 8.540 3.419 -14.271 1.00 91.19 99 LYS A CA 1
ATOM 835 C C . LYS A 1 99 ? 7.046 3.710 -14.468 1.00 91.19 99 LYS A C 1
ATOM 837 O O . LYS A 1 99 ? 6.221 3.229 -13.693 1.00 91.19 99 LYS A O 1
ATOM 842 N N . GLN A 1 100 ? 6.682 4.455 -15.513 1.00 90.50 100 GLN A N 1
ATOM 843 C CA . GLN A 1 100 ? 5.282 4.708 -15.871 1.00 90.50 100 GLN A CA 1
ATOM 844 C C . GLN A 1 100 ? 4.557 3.427 -16.286 1.00 90.50 100 GLN A C 1
ATOM 846 O O . GLN A 1 100 ? 3.476 3.155 -15.768 1.00 90.50 100 GLN A O 1
ATOM 851 N N . TRP A 1 101 ? 5.176 2.617 -17.145 1.00 93.00 101 TRP A N 1
ATOM 852 C CA . TRP A 1 101 ? 4.609 1.348 -17.596 1.00 93.00 101 TRP A CA 1
ATOM 853 C C . TRP A 1 101 ? 4.333 0.390 -16.425 1.00 93.00 101 TRP A C 1
ATOM 855 O O . TRP A 1 101 ? 3.228 -0.139 -16.307 1.00 93.00 101 TRP A O 1
ATOM 865 N N . PHE A 1 102 ? 5.270 0.252 -15.479 1.00 91.62 102 PHE A N 1
ATOM 866 C CA . PHE A 1 102 ? 5.049 -0.551 -14.270 1.00 91.62 102 PHE A CA 1
ATOM 867 C C . PHE A 1 102 ? 3.890 -0.036 -13.411 1.00 91.62 102 PHE A C 1
ATOM 869 O O . PHE A 1 102 ? 3.098 -0.832 -12.915 1.00 91.62 102 PHE A O 1
ATOM 876 N N . ASN A 1 103 ? 3.756 1.281 -13.242 1.00 88.94 103 ASN A N 1
ATOM 877 C CA . ASN A 1 103 ? 2.642 1.847 -12.480 1.00 88.94 103 ASN A CA 1
ATOM 878 C C . ASN A 1 103 ? 1.276 1.599 -13.142 1.00 88.94 103 ASN A C 1
ATOM 880 O O . ASN A 1 103 ? 0.279 1.511 -12.430 1.00 88.94 103 ASN A O 1
ATOM 884 N N . GLN A 1 104 ? 1.225 1.501 -14.473 1.00 88.56 104 GLN A N 1
ATOM 885 C CA . GLN A 1 104 ? -0.014 1.298 -15.227 1.00 88.56 104 GLN A CA 1
ATOM 886 C C . GLN A 1 104 ? -0.416 -0.179 -15.307 1.00 88.56 104 GLN A C 1
ATOM 888 O O . GLN A 1 104 ? -1.549 -0.520 -14.976 1.00 88.56 104 GLN A O 1
ATOM 893 N N . TYR A 1 105 ? 0.505 -1.052 -15.721 1.00 88.94 105 TYR A N 1
ATOM 894 C CA . TYR A 1 105 ? 0.192 -2.447 -16.057 1.00 88.94 105 TYR A CA 1
ATOM 895 C C . TYR A 1 105 ? 0.550 -3.440 -14.945 1.00 88.94 105 TYR A C 1
ATOM 897 O O . TYR A 1 105 ? -0.059 -4.504 -14.840 1.00 88.94 105 TYR A O 1
ATOM 905 N N . HIS A 1 106 ? 1.504 -3.093 -14.076 1.00 88.56 106 HIS A N 1
ATOM 906 C CA . HIS A 1 106 ? 2.013 -3.984 -13.029 1.00 88.56 106 HIS A CA 1
ATOM 907 C C . HIS A 1 106 ? 2.116 -3.302 -11.651 1.00 88.56 106 HIS A C 1
ATOM 909 O O . HIS A 1 106 ? 3.170 -3.364 -11.010 1.00 88.56 106 HIS A O 1
ATOM 915 N N . PRO A 1 107 ? 1.032 -2.690 -11.128 1.00 85.12 107 PRO A N 1
ATOM 916 C CA . PRO A 1 107 ? 1.083 -1.965 -9.857 1.00 85.12 107 PRO A CA 1
ATOM 917 C C . PRO A 1 107 ? 1.429 -2.862 -8.655 1.00 85.12 107 PRO A C 1
ATOM 919 O O . PRO A 1 107 ? 1.950 -2.365 -7.659 1.00 85.12 107 PRO A O 1
ATOM 922 N N . LEU A 1 108 ? 1.163 -4.171 -8.751 1.00 83.75 108 LEU A N 1
ATOM 923 C CA . LEU A 1 108 ? 1.428 -5.164 -7.702 1.00 83.75 108 LEU A CA 1
ATOM 924 C C . LEU A 1 108 ? 2.845 -5.758 -7.747 1.00 83.75 108 LEU A C 1
ATOM 926 O O . LEU A 1 108 ? 3.306 -6.293 -6.746 1.00 83.75 108 LEU A O 1
ATOM 930 N N . ASP A 1 109 ? 3.532 -5.677 -8.887 1.00 87.50 109 ASP A N 1
ATOM 931 C CA . ASP A 1 109 ? 4.835 -6.317 -9.117 1.00 87.50 109 ASP A CA 1
ATOM 932 C C . ASP A 1 109 ? 5.886 -5.254 -9.468 1.00 87.50 109 ASP A C 1
ATOM 934 O O . ASP A 1 109 ? 6.500 -5.260 -10.536 1.00 87.50 109 ASP A O 1
ATOM 938 N N . LYS A 1 110 ? 6.029 -4.274 -8.566 1.00 88.31 110 LYS A N 1
ATOM 939 C CA . LYS A 1 110 ? 6.956 -3.146 -8.710 1.00 88.31 110 LYS A CA 1
ATOM 940 C C . LYS A 1 110 ? 8.375 -3.559 -8.294 1.00 88.31 110 LYS A C 1
ATOM 942 O O . LYS A 1 110 ? 8.602 -3.844 -7.113 1.00 88.31 110 LYS A O 1
ATOM 947 N N . PRO A 1 111 ? 9.357 -3.549 -9.211 1.00 89.06 111 PRO A N 1
ATOM 948 C CA . PRO A 1 111 ? 10.700 -4.016 -8.907 1.00 89.06 111 PRO A CA 1
ATOM 949 C C . PRO A 1 111 ? 11.499 -2.989 -8.089 1.00 89.06 111 PRO A C 1
ATOM 951 O O . PRO A 1 111 ? 11.378 -1.777 -8.270 1.00 89.06 111 PRO A O 1
ATOM 954 N N . GLU A 1 112 ? 12.372 -3.486 -7.212 1.00 87.12 112 GLU A N 1
ATOM 955 C CA . GLU A 1 112 ? 13.138 -2.681 -6.246 1.00 87.12 112 GLU A CA 1
ATOM 956 C C . GLU A 1 112 ? 14.075 -1.648 -6.883 1.00 87.12 112 GLU A C 1
ATOM 958 O O . GLU A 1 112 ? 14.292 -0.571 -6.338 1.00 87.12 112 GLU A O 1
ATOM 963 N N . PHE A 1 113 ? 14.620 -1.950 -8.062 1.00 87.06 113 PHE A N 1
ATOM 964 C CA . PHE A 1 113 ? 15.550 -1.047 -8.742 1.00 87.06 113 PHE A CA 1
ATOM 965 C C . PHE A 1 113 ? 14.868 0.183 -9.368 1.00 87.06 113 PHE A C 1
ATOM 967 O O . PHE A 1 113 ? 15.564 1.118 -9.761 1.00 87.06 113 PHE A O 1
ATOM 974 N N . LEU A 1 114 ? 13.535 0.171 -9.508 1.00 88.88 114 LEU A N 1
ATOM 975 C CA . LEU A 1 114 ? 12.755 1.283 -10.072 1.00 88.88 114 LEU A CA 1
ATOM 976 C C . LEU A 1 114 ? 11.967 2.062 -9.025 1.00 88.88 114 LEU A C 1
ATOM 978 O O . LEU A 1 114 ? 11.680 3.240 -9.241 1.00 88.88 114 LEU A O 1
ATOM 982 N N . PHE A 1 115 ? 11.585 1.394 -7.938 1.00 88.00 115 PHE A N 1
ATOM 983 C CA . PHE A 1 115 ? 10.665 1.930 -6.949 1.00 88.00 115 PHE A CA 1
ATOM 984 C C . PHE A 1 115 ? 11.246 1.832 -5.550 1.00 88.00 115 PHE A C 1
ATOM 986 O O . PHE A 1 115 ? 11.750 0.786 -5.136 1.00 88.00 115 PHE A O 1
ATOM 993 N N . THR A 1 116 ? 11.120 2.919 -4.794 1.00 84.69 116 THR A N 1
ATOM 994 C CA . THR A 1 116 ? 11.520 2.922 -3.386 1.00 84.69 116 THR A CA 1
ATOM 995 C C . THR A 1 116 ? 10.600 2.019 -2.567 1.00 84.69 116 THR A C 1
ATOM 997 O O . THR A 1 116 ? 9.517 1.620 -3.001 1.00 84.69 116 THR A O 1
ATOM 1000 N N . TYR A 1 117 ? 11.009 1.690 -1.340 1.00 82.00 117 TYR A N 1
ATOM 1001 C CA . TYR A 1 117 ? 10.160 0.943 -0.407 1.00 82.00 117 TYR A CA 1
ATOM 1002 C C . TYR A 1 117 ? 8.769 1.582 -0.247 1.00 82.00 117 TYR A C 1
ATOM 1004 O O . TYR A 1 117 ? 7.764 0.881 -0.324 1.00 82.00 117 TYR A O 1
ATOM 1012 N N . ILE A 1 118 ? 8.711 2.911 -0.119 1.00 80.38 118 ILE A N 1
ATOM 1013 C CA . ILE A 1 118 ? 7.451 3.645 0.035 1.00 80.38 118 ILE A CA 1
ATOM 1014 C C . ILE A 1 118 ? 6.614 3.540 -1.246 1.00 80.38 118 ILE A C 1
ATOM 1016 O O . ILE A 1 118 ? 5.444 3.189 -1.167 1.00 80.38 118 ILE A O 1
ATOM 1020 N N . GLU A 1 119 ? 7.206 3.758 -2.424 1.00 82.19 119 GLU A N 1
ATOM 1021 C CA . GLU A 1 119 ? 6.499 3.678 -3.716 1.00 82.19 119 GLU A CA 1
ATOM 1022 C C . GLU A 1 119 ? 5.966 2.274 -4.052 1.00 82.19 119 GLU A C 1
ATOM 1024 O O . GLU A 1 119 ? 4.975 2.126 -4.780 1.00 82.19 119 GLU A O 1
ATOM 1029 N N . ARG A 1 120 ? 6.626 1.228 -3.539 1.00 82.75 120 ARG A N 1
ATOM 1030 C CA . ARG A 1 120 ? 6.146 -0.157 -3.637 1.00 82.75 120 ARG A CA 1
ATOM 1031 C C . ARG A 1 120 ? 4.934 -0.402 -2.740 1.00 82.75 120 ARG A C 1
ATOM 1033 O O . ARG A 1 120 ? 4.033 -1.131 -3.141 1.00 82.75 120 ARG A O 1
ATOM 1040 N N . GLN A 1 121 ? 4.894 0.224 -1.564 1.00 77.12 121 GLN A N 1
ATOM 1041 C CA . GLN A 1 121 ? 3.783 0.102 -0.615 1.00 77.12 121 GLN A CA 1
ATOM 1042 C C . GLN A 1 121 ? 2.590 0.996 -0.955 1.00 77.12 121 GLN A C 1
ATOM 1044 O O . GLN A 1 121 ? 1.447 0.641 -0.671 1.00 77.12 121 GLN A O 1
ATOM 1049 N N . THR A 1 122 ? 2.823 2.141 -1.593 1.00 72.62 122 THR A N 1
ATOM 1050 C CA . THR A 1 122 ? 1.767 3.029 -2.082 1.00 72.62 122 THR A CA 1
ATOM 1051 C C . THR A 1 122 ? 1.238 2.510 -3.420 1.00 72.62 122 THR A C 1
ATOM 1053 O O . THR A 1 122 ? 1.536 3.011 -4.504 1.00 72.62 122 THR A O 1
ATOM 1056 N N . THR A 1 123 ? 0.463 1.426 -3.366 1.00 62.38 123 THR A N 1
ATOM 1057 C CA . THR A 1 123 ? 0.002 0.742 -4.582 1.00 62.38 123 THR A CA 1
ATOM 1058 C C . THR A 1 123 ? -1.077 1.514 -5.357 1.00 62.38 123 THR A C 1
ATOM 1060 O O . THR A 1 123 ? -1.273 1.224 -6.530 1.00 62.38 123 THR A O 1
ATOM 1063 N N . SER A 1 124 ? -1.733 2.543 -4.804 1.00 65.50 124 SER A N 1
ATOM 1064 C CA . SER A 1 124 ? -2.638 3.414 -5.580 1.00 65.50 124 SER A CA 1
ATOM 1065 C C . SER A 1 124 ? -3.109 4.640 -4.787 1.00 65.50 124 SER A C 1
ATOM 1067 O O . SER A 1 124 ? -3.067 4.642 -3.559 1.00 65.50 124 SER A O 1
ATOM 1069 N N . ALA A 1 125 ? -3.648 5.651 -5.477 1.00 61.38 125 ALA A N 1
ATOM 1070 C CA . ALA A 1 125 ? -4.443 6.706 -4.838 1.00 61.38 125 ALA A CA 1
ATOM 1071 C C . ALA A 1 125 ? -5.673 6.133 -4.101 1.00 61.38 125 ALA A C 1
ATOM 1073 O O . ALA A 1 125 ? -6.006 6.606 -3.018 1.00 61.38 125 ALA A O 1
ATOM 1074 N N . LEU A 1 126 ? -6.258 5.038 -4.617 1.00 64.69 126 LEU A N 1
ATOM 1075 C CA . LEU A 1 126 ? -7.362 4.315 -3.968 1.00 64.69 126 LEU A CA 1
ATOM 1076 C C . LEU A 1 126 ? -6.984 3.845 -2.561 1.00 64.69 126 LEU A C 1
ATOM 1078 O O . LEU A 1 126 ? -7.832 3.799 -1.678 1.00 64.69 126 LEU A O 1
ATOM 1082 N N . THR A 1 127 ? -5.709 3.529 -2.323 1.00 70.56 127 THR A N 1
ATOM 1083 C CA . THR A 1 127 ? -5.253 3.102 -1.004 1.00 70.56 127 THR A CA 1
ATOM 1084 C C . THR A 1 127 ? -5.397 4.233 0.019 1.00 70.56 127 THR A C 1
ATOM 1086 O O . THR A 1 127 ? -5.813 3.972 1.142 1.00 70.56 127 THR A O 1
ATOM 1089 N N . ILE A 1 128 ? -5.125 5.488 -0.361 1.00 80.31 128 ILE A N 1
ATOM 1090 C CA . ILE A 1 128 ? -5.248 6.653 0.535 1.00 80.31 128 ILE A CA 1
ATOM 1091 C C . ILE A 1 128 ? -6.714 6.902 0.896 1.00 80.31 128 ILE A C 1
ATOM 1093 O O . ILE A 1 128 ? -7.019 7.055 2.076 1.00 80.31 128 ILE A O 1
ATOM 1097 N N . ASP A 1 129 ? -7.614 6.883 -0.088 1.00 83.31 129 ASP A N 1
ATOM 1098 C CA . ASP A 1 129 ? -9.049 7.091 0.143 1.00 83.31 129 ASP A CA 1
ATOM 1099 C C . ASP A 1 129 ? -9.634 5.996 1.047 1.00 83.31 129 ASP A C 1
ATOM 1101 O O . ASP A 1 129 ? -10.402 6.283 1.966 1.00 83.31 129 ASP A O 1
ATOM 1105 N N . ILE A 1 130 ? -9.209 4.741 0.853 1.00 86.69 130 ILE A N 1
ATOM 1106 C CA . ILE A 1 130 ? -9.584 3.619 1.724 1.00 86.69 130 ILE A CA 1
ATOM 1107 C C . ILE A 1 130 ? -9.055 3.841 3.143 1.00 86.69 130 ILE A C 1
ATOM 1109 O O . ILE A 1 130 ? -9.802 3.668 4.103 1.00 86.69 130 ILE A O 1
ATOM 1113 N N . TYR A 1 131 ? -7.794 4.256 3.305 1.00 87.56 131 TYR A N 1
ATOM 1114 C CA . TYR A 1 131 ? -7.249 4.564 4.629 1.00 87.56 131 TYR A CA 1
ATOM 1115 C C . TYR A 1 131 ? -8.021 5.695 5.316 1.00 87.56 131 TYR A C 1
ATOM 1117 O O . TYR A 1 131 ? -8.320 5.585 6.503 1.00 87.56 131 TYR A O 1
ATOM 1125 N N . GLN A 1 132 ? -8.380 6.755 4.591 1.00 91.75 132 GLN A N 1
ATOM 1126 C CA . GLN A 1 132 ? -9.176 7.856 5.134 1.00 91.75 132 GLN A CA 1
ATOM 1127 C C . GLN A 1 132 ? -10.577 7.396 5.548 1.00 91.75 132 GLN A C 1
ATOM 1129 O O . GLN A 1 132 ? -11.014 7.710 6.654 1.00 91.75 132 GLN A O 1
ATOM 1134 N N . ALA A 1 133 ? -11.253 6.604 4.712 1.00 93.81 133 ALA A N 1
ATOM 1135 C CA . ALA A 1 133 ? -12.554 6.030 5.046 1.00 93.81 133 ALA A CA 1
ATOM 1136 C C . ALA A 1 133 ? -12.478 5.158 6.311 1.00 93.81 133 ALA A C 1
ATOM 1138 O O . ALA A 1 133 ? -13.277 5.333 7.230 1.00 93.81 133 ALA A O 1
ATOM 1139 N N . LEU A 1 134 ? -11.462 4.293 6.410 1.00 94.56 134 LEU A N 1
ATOM 1140 C CA . LEU A 1 134 ? -11.235 3.450 7.587 1.00 94.56 134 LEU A CA 1
ATOM 1141 C C . LEU A 1 134 ? -10.955 4.269 8.854 1.00 94.56 134 LEU A C 1
ATOM 1143 O O . LEU A 1 134 ? -11.410 3.897 9.934 1.00 94.56 134 LEU A O 1
ATOM 1147 N N . LEU A 1 135 ? -10.223 5.382 8.749 1.00 97.00 135 LEU A N 1
ATOM 1148 C CA . LEU A 1 135 ? -9.976 6.274 9.885 1.00 97.00 135 LEU A CA 1
ATOM 1149 C C . LEU A 1 135 ? -11.269 6.931 10.381 1.00 97.00 135 LEU A C 1
ATOM 1151 O O . LEU A 1 135 ? -11.519 6.932 11.586 1.00 97.00 135 LEU A O 1
ATOM 1155 N N . ILE A 1 136 ? -12.113 7.415 9.467 1.00 97.81 136 ILE A N 1
ATOM 1156 C CA . ILE A 1 136 ? -13.418 8.001 9.803 1.00 97.81 136 ILE A CA 1
ATOM 1157 C C . ILE A 1 136 ? -14.314 6.960 10.487 1.00 97.81 136 ILE A C 1
ATOM 1159 O O . ILE A 1 136 ? -14.931 7.249 11.514 1.00 97.81 136 ILE A O 1
ATOM 1163 N N . GLU A 1 137 ? -14.367 5.732 9.964 1.00 97.06 137 GLU A N 1
ATOM 1164 C CA . GLU A 1 137 ? -15.135 4.642 10.577 1.00 97.06 137 GLU A CA 1
ATOM 1165 C C . GLU A 1 137 ? -14.622 4.296 11.979 1.00 97.06 137 GLU A C 1
ATOM 1167 O O . GLU A 1 137 ? -15.407 4.118 12.913 1.00 97.06 137 GLU A O 1
ATOM 1172 N N . LEU A 1 138 ? -13.303 4.252 12.160 1.00 98.25 138 LEU A N 1
ATOM 1173 C CA . LEU A 1 138 ? -12.674 3.987 13.450 1.00 98.25 138 LEU A CA 1
ATOM 1174 C C . LEU A 1 138 ? -13.036 5.073 14.476 1.00 98.25 138 LEU A C 1
ATOM 1176 O O . LEU A 1 138 ? -13.398 4.757 15.613 1.00 98.25 138 LEU A O 1
ATOM 1180 N N . GLU A 1 139 ? -12.974 6.346 14.088 1.00 98.19 139 GLU A N 1
ATOM 1181 C CA . GLU A 1 139 ? -13.378 7.473 14.936 1.00 98.19 139 GLU A CA 1
ATOM 1182 C C . GLU A 1 139 ? -14.868 7.423 15.292 1.00 98.19 139 GLU A C 1
ATOM 1184 O O . GLU A 1 139 ? -15.230 7.595 16.461 1.00 98.19 139 GLU A O 1
ATOM 1189 N N . ALA A 1 140 ? -15.732 7.099 14.327 1.00 98.19 140 ALA A N 1
ATOM 1190 C CA . ALA A 1 140 ? -17.162 6.927 14.561 1.00 98.19 140 ALA A CA 1
ATOM 1191 C C . ALA A 1 140 ? -17.448 5.791 15.560 1.00 98.19 140 ALA A C 1
ATOM 1193 O O . ALA A 1 140 ? -18.247 5.963 16.486 1.00 98.19 140 ALA A O 1
ATOM 1194 N N . LEU A 1 141 ? -16.756 4.653 15.428 1.00 98.12 141 LEU A N 1
ATOM 1195 C CA . LEU A 1 141 ? -16.886 3.515 16.342 1.00 98.12 141 LEU A CA 1
ATOM 1196 C C . LEU A 1 141 ? -16.383 3.838 17.752 1.00 98.12 141 LEU A C 1
ATOM 1198 O O . LEU A 1 141 ? -17.019 3.441 18.731 1.00 98.12 141 LEU A O 1
ATOM 1202 N N . LYS A 1 142 ? -15.279 4.585 17.882 1.00 98.31 142 LYS A N 1
ATOM 1203 C CA . LYS A 1 142 ? -14.797 5.078 19.183 1.00 98.31 142 LYS A CA 1
ATOM 1204 C C . LYS A 1 142 ? -15.832 5.982 19.845 1.00 98.31 142 LYS A C 1
ATOM 1206 O O . LYS A 1 142 ? -16.223 5.723 20.978 1.00 98.31 142 LYS A O 1
ATOM 1211 N N . ALA A 1 143 ? -16.362 6.958 19.109 1.00 98.06 143 ALA A N 1
ATOM 1212 C CA . ALA A 1 143 ? -17.398 7.848 19.623 1.00 98.06 143 ALA A CA 1
ATOM 1213 C C . ALA A 1 143 ? -18.664 7.079 20.047 1.00 98.06 143 ALA A C 1
ATOM 1215 O O . ALA A 1 143 ? -19.276 7.393 21.068 1.00 98.06 143 ALA A O 1
ATOM 1216 N N . GLN A 1 144 ? -19.062 6.049 19.294 1.00 98.25 144 GLN A N 1
ATOM 1217 C CA . GLN A 1 144 ? -20.194 5.196 19.660 1.00 98.25 144 GLN A CA 1
ATOM 1218 C C . GLN A 1 144 ? -19.912 4.371 20.921 1.00 98.25 144 GLN A C 1
ATOM 1220 O O . GLN A 1 144 ? -20.782 4.255 21.787 1.00 98.25 144 GLN A O 1
ATOM 1225 N N . ARG A 1 145 ? -18.706 3.810 21.044 1.00 98.38 145 ARG A N 1
ATOM 1226 C CA . ARG A 1 145 ? -18.277 3.085 22.242 1.00 98.38 145 ARG A CA 1
ATOM 1227 C C . ARG A 1 145 ? -18.338 3.985 23.473 1.00 98.38 145 ARG A C 1
ATOM 1229 O O . ARG A 1 145 ? -18.922 3.566 24.467 1.00 98.38 145 ARG A O 1
ATOM 1236 N N . ASP A 1 146 ? -17.791 5.192 23.398 1.00 98.38 146 ASP A N 1
ATOM 1237 C CA . ASP A 1 146 ? -17.741 6.115 24.535 1.00 98.38 146 ASP A CA 1
ATOM 1238 C C . ASP A 1 146 ? -19.155 6.533 24.967 1.00 98.38 146 ASP A C 1
ATOM 1240 O O . ASP A 1 146 ? -19.489 6.488 26.150 1.00 98.38 146 ASP A O 1
ATOM 1244 N N . ARG A 1 147 ? -20.047 6.819 24.005 1.00 97.94 147 ARG A N 1
ATOM 1245 C CA . ARG A 1 147 ? -21.474 7.071 24.286 1.00 97.94 147 ARG A CA 1
ATOM 1246 C C . ARG A 1 147 ? -22.138 5.895 24.998 1.00 97.94 147 ARG A C 1
ATOM 1248 O O . ARG A 1 147 ? -22.844 6.092 25.981 1.00 97.94 147 ARG A O 1
ATOM 1255 N N . ASN A 1 148 ? -21.907 4.672 24.522 1.00 98.00 148 ASN A N 1
ATOM 1256 C CA . ASN A 1 148 ? -22.465 3.476 25.151 1.00 98.00 148 ASN A CA 1
ATOM 1257 C C . ASN A 1 148 ? -21.910 3.258 26.564 1.00 98.00 148 ASN A C 1
ATOM 1259 O O . ASN A 1 148 ? -22.646 2.804 27.434 1.00 98.00 148 ASN A O 1
ATOM 1263 N N . GLN A 1 149 ? -20.637 3.577 26.810 1.00 98.38 149 GLN A N 1
ATOM 1264 C CA . GLN A 1 149 ? -20.044 3.488 28.146 1.00 98.38 149 GLN A CA 1
ATOM 1265 C C . GLN A 1 149 ? -20.707 4.462 29.122 1.00 98.38 149 GLN A C 1
ATOM 1267 O O . GLN A 1 149 ? -21.100 4.034 30.204 1.00 98.38 149 GLN A O 1
ATOM 1272 N N . LEU A 1 150 ? -20.928 5.714 28.710 1.00 98.19 150 LEU A N 1
ATOM 1273 C CA . LEU A 1 150 ? -21.641 6.703 29.526 1.00 98.19 150 LEU A CA 1
ATOM 1274 C C . LEU A 1 150 ? -23.071 6.255 29.849 1.00 98.19 150 LEU A C 1
ATOM 1276 O O . LEU A 1 150 ? -23.476 6.276 31.008 1.00 98.19 150 LEU A O 1
ATOM 1280 N N . LEU A 1 151 ? -23.811 5.769 28.846 1.00 98.12 151 LEU A N 1
ATOM 1281 C CA . LEU A 1 151 ? -25.164 5.243 29.053 1.00 98.12 151 LEU A CA 1
ATOM 1282 C C . LEU A 1 151 ? -25.174 4.040 30.005 1.00 98.12 151 LEU A C 1
ATOM 1284 O O . LEU A 1 151 ? -26.073 3.902 30.830 1.00 98.12 151 LEU A O 1
ATOM 1288 N N . LEU A 1 152 ? -24.177 3.157 29.917 1.00 98.44 152 LEU A N 1
ATOM 1289 C CA . LEU A 1 152 ? -24.057 2.021 30.830 1.00 98.44 152 LEU A CA 1
ATOM 1290 C C . LEU A 1 152 ? -23.772 2.460 32.266 1.00 98.44 152 LEU A C 1
ATOM 1292 O O . LEU A 1 152 ? -24.283 1.837 33.195 1.00 98.44 152 LEU A O 1
ATOM 1296 N N . GLU A 1 153 ? -22.948 3.485 32.465 1.00 98.31 153 GLU A N 1
ATOM 1297 C CA . GLU A 1 153 ? -22.695 4.052 33.791 1.00 98.31 153 GLU A CA 1
ATOM 1298 C C . GLU A 1 153 ? -23.957 4.698 34.360 1.00 98.31 153 GLU A C 1
ATOM 1300 O O . GLU A 1 153 ? -24.346 4.376 35.482 1.00 98.31 153 GLU A O 1
ATOM 1305 N N . GLU A 1 154 ? -24.661 5.504 33.568 1.00 98.06 154 GLU A N 1
ATOM 1306 C CA . GLU A 1 154 ? -25.928 6.120 33.964 1.00 98.06 154 GLU A CA 1
ATOM 1307 C C . GLU A 1 154 ? -26.957 5.062 34.391 1.00 98.06 154 GLU A C 1
ATOM 1309 O O . GLU A 1 154 ? -27.443 5.093 35.526 1.00 98.06 154 GLU A O 1
ATOM 1314 N N . LEU A 1 155 ? -27.189 4.045 33.555 1.00 98.06 155 LEU A N 1
ATOM 1315 C CA . LEU A 1 155 ? -28.108 2.946 33.862 1.00 98.06 155 LEU A CA 1
ATOM 1316 C C . LEU A 1 155 ? -27.684 2.141 35.099 1.00 98.06 155 LEU A C 1
ATOM 1318 O O . LEU A 1 155 ? -28.537 1.668 35.853 1.00 98.06 155 LEU A O 1
ATOM 1322 N N . LYS A 1 156 ? -26.378 1.973 35.346 1.00 98.12 156 LYS A N 1
ATOM 1323 C CA . LYS A 1 156 ? -25.891 1.331 36.577 1.00 98.12 156 LYS A CA 1
ATOM 1324 C C . LYS A 1 156 ? -26.240 2.159 37.807 1.00 98.12 156 LYS A C 1
ATOM 1326 O O . LYS A 1 156 ? -26.735 1.581 38.774 1.00 98.12 156 LYS A O 1
ATOM 1331 N N . THR A 1 157 ? -26.031 3.476 37.757 1.00 97.88 157 THR A N 1
ATOM 1332 C CA . THR A 1 157 ? -26.376 4.360 38.879 1.00 97.88 157 THR A CA 1
ATOM 1333 C C . THR A 1 157 ? -27.880 4.382 39.141 1.00 97.88 157 THR A C 1
ATOM 1335 O O . THR A 1 157 ? -28.304 4.339 40.294 1.00 97.88 157 THR A O 1
ATOM 1338 N N . GLU A 1 158 ? -28.705 4.390 38.092 1.00 97.62 158 GLU A N 1
ATOM 1339 C CA . GLU A 1 158 ? -30.161 4.336 38.224 1.00 97.62 158 GLU A CA 1
ATOM 1340 C C . GLU A 1 158 ? -30.613 3.010 38.841 1.00 97.62 158 GLU A C 1
ATOM 1342 O O . GLU A 1 158 ? -31.377 2.993 39.808 1.00 97.62 158 GLU A O 1
ATOM 1347 N N . ARG A 1 159 ? -30.068 1.891 38.357 1.00 97.81 159 ARG A N 1
ATOM 1348 C CA . ARG A 1 159 ? -30.324 0.566 38.928 1.00 97.81 159 ARG A CA 1
ATOM 1349 C C . ARG A 1 159 ? -29.962 0.511 40.413 1.00 97.81 159 ARG A C 1
ATOM 1351 O O . ARG A 1 159 ? -30.718 -0.060 41.193 1.00 97.81 159 ARG A O 1
ATOM 1358 N N . GLU A 1 160 ? -28.827 1.078 40.812 1.00 97.69 160 GLU A N 1
ATOM 1359 C CA . GLU A 1 160 ? -28.398 1.109 42.216 1.00 97.69 160 GLU A CA 1
ATOM 1360 C C . GLU A 1 160 ? -29.342 1.941 43.092 1.00 97.69 160 GLU A C 1
ATOM 1362 O O . GLU A 1 160 ? -29.706 1.492 44.179 1.00 97.69 160 GLU A O 1
ATOM 1367 N N . LYS A 1 161 ? -29.813 3.095 42.602 1.00 97.50 161 LYS A N 1
ATOM 1368 C CA . LYS A 1 161 ? -30.832 3.906 43.292 1.00 97.50 161 LYS A CA 1
ATOM 1369 C C . LYS A 1 161 ? -32.132 3.128 43.480 1.00 97.50 161 LYS A C 1
ATOM 1371 O O . LYS A 1 161 ? -32.614 3.008 44.604 1.00 97.50 161 LYS A O 1
ATOM 1376 N N . LEU A 1 162 ? -32.650 2.522 42.411 1.00 97.50 162 LEU A N 1
ATOM 1377 C CA . LEU A 1 162 ? -33.871 1.713 42.471 1.00 97.50 162 LEU A CA 1
ATOM 1378 C C . LEU A 1 162 ? -33.720 0.515 43.418 1.00 97.50 162 LEU A C 1
ATOM 1380 O O . LEU A 1 162 ? -34.651 0.175 44.147 1.00 97.50 162 LEU A O 1
ATOM 1384 N N . GLN A 1 163 ? -32.545 -0.119 43.455 1.00 97.00 163 GLN A N 1
ATOM 1385 C CA . GLN A 1 163 ? -32.258 -1.196 44.405 1.00 97.00 163 GLN A CA 1
ATOM 1386 C C . GLN A 1 163 ? -32.270 -0.701 45.855 1.00 97.00 163 GLN A C 1
ATOM 1388 O O . GLN A 1 163 ? -32.858 -1.361 46.712 1.00 97.00 163 GLN A O 1
ATOM 1393 N N . GLN A 1 164 ? -31.667 0.456 46.138 1.00 96.94 164 GLN A N 1
ATOM 1394 C CA . GLN A 1 164 ? -31.685 1.058 47.475 1.00 96.94 164 GLN A CA 1
ATOM 1395 C C . GLN A 1 164 ? -33.108 1.416 47.919 1.00 96.94 164 GLN A C 1
ATOM 1397 O O . GLN A 1 164 ? -33.499 1.092 49.042 1.00 96.94 164 GLN A O 1
ATOM 1402 N N . GLU A 1 165 ? -33.904 2.021 47.036 1.00 96.12 165 GLU A N 1
ATOM 1403 C CA . GLU A 1 165 ? -35.313 2.328 47.298 1.00 96.12 165 GLU A CA 1
ATOM 1404 C C . GLU A 1 165 ? -36.119 1.060 47.583 1.00 96.12 165 GLU A C 1
ATOM 1406 O O . GLU A 1 165 ? -36.867 1.005 48.560 1.00 96.12 165 GLU A O 1
ATOM 1411 N N . ASN A 1 166 ? -35.922 0.007 46.788 1.00 96.38 166 ASN A N 1
ATOM 1412 C CA . ASN A 1 166 ? -36.598 -1.271 46.985 1.00 96.38 166 ASN A CA 1
ATOM 1413 C C . ASN A 1 166 ? -36.248 -1.890 48.351 1.00 96.38 166 ASN A C 1
ATOM 1415 O O . ASN A 1 166 ? -37.142 -2.279 49.101 1.00 96.38 166 ASN A O 1
ATOM 1419 N N . ILE A 1 167 ? -34.966 -1.891 48.734 1.00 96.12 167 ILE A N 1
ATOM 1420 C CA . ILE A 1 167 ? -34.518 -2.357 50.056 1.00 96.12 167 ILE A CA 1
ATOM 1421 C C . ILE A 1 167 ? -35.166 -1.532 51.180 1.00 96.12 167 ILE A C 1
ATOM 1423 O O . ILE A 1 167 ? -35.618 -2.104 52.175 1.00 96.12 167 ILE A O 1
ATOM 1427 N N . ALA A 1 168 ? -35.250 -0.207 51.027 1.00 94.19 168 ALA A N 1
ATOM 1428 C CA . ALA A 1 168 ? -35.886 0.677 52.002 1.00 94.19 168 ALA A CA 1
ATOM 1429 C C . ALA A 1 168 ? -37.405 0.448 52.116 1.00 94.19 168 ALA A C 1
ATOM 1431 O O . ALA A 1 168 ? -37.966 0.517 53.210 1.00 94.19 168 ALA A O 1
ATOM 1432 N N . LEU A 1 169 ? -38.089 0.147 51.011 1.00 93.81 169 LEU A N 1
ATOM 1433 C CA . LEU A 1 169 ? -39.509 -0.212 51.030 1.00 93.81 169 LEU A CA 1
ATOM 1434 C C . LEU A 1 169 ? -39.731 -1.579 51.689 1.00 93.81 169 LEU A C 1
ATOM 1436 O O . LEU A 1 169 ? -40.621 -1.721 52.527 1.00 93.81 169 LEU A O 1
ATOM 1440 N N . LEU A 1 170 ? -38.892 -2.569 51.375 1.00 92.75 170 LEU A N 1
ATOM 1441 C CA . LEU A 1 170 ? -38.955 -3.895 51.991 1.00 92.75 170 LEU A CA 1
ATOM 1442 C C . LEU A 1 170 ? -38.675 -3.846 53.496 1.00 92.75 170 LEU A C 1
ATOM 1444 O O . LEU A 1 170 ? -39.331 -4.555 54.257 1.00 92.75 170 LEU A O 1
ATOM 1448 N N . SER A 1 171 ? -37.734 -3.014 53.950 1.00 90.06 171 SER A N 1
ATOM 1449 C CA . SER A 1 171 ? -37.478 -2.843 55.383 1.00 90.06 171 SER A CA 1
ATOM 1450 C C . SER A 1 171 ? -38.669 -2.196 56.089 1.00 90.06 171 SER A C 1
ATOM 1452 O O . SER A 1 171 ? -39.090 -2.709 57.124 1.00 90.06 171 SER A O 1
ATOM 1454 N N . ARG A 1 172 ? -39.292 -1.164 55.497 1.00 88.81 172 ARG A N 1
ATOM 1455 C CA . ARG A 1 172 ? -40.532 -0.561 56.018 1.00 88.81 172 ARG A CA 1
ATOM 1456 C C . ARG A 1 172 ? -41.642 -1.598 56.170 1.00 88.81 172 ARG A C 1
ATOM 1458 O O . ARG A 1 172 ? -42.189 -1.719 57.263 1.00 88.81 172 ARG A O 1
ATOM 1465 N N . LEU A 1 173 ? -41.897 -2.392 55.129 1.00 86.56 173 LEU A N 1
ATOM 1466 C CA . LEU A 1 173 ? -42.892 -3.472 55.152 1.00 86.56 173 LEU A CA 1
ATOM 1467 C C . LEU A 1 173 ? -42.594 -4.541 56.215 1.00 86.56 173 LEU A C 1
ATOM 1469 O O . LEU A 1 173 ? -43.514 -5.091 56.810 1.00 86.56 173 LEU A O 1
ATOM 1473 N N . ARG A 1 174 ? -41.317 -4.837 56.481 1.00 82.31 174 ARG A N 1
ATOM 1474 C CA . ARG A 1 174 ? -40.920 -5.771 57.549 1.00 82.31 174 ARG A CA 1
ATOM 1475 C C . ARG A 1 174 ? -41.072 -5.175 58.949 1.00 82.31 174 ARG A C 1
ATOM 1477 O O . ARG A 1 174 ? -41.356 -5.914 59.884 1.00 82.31 174 ARG A O 1
ATOM 1484 N N . THR A 1 175 ? -40.863 -3.866 59.110 1.00 77.75 175 THR A N 1
ATOM 1485 C CA . THR A 1 175 ? -41.024 -3.172 60.403 1.00 77.75 175 THR A CA 1
ATOM 1486 C C . THR A 1 175 ? -42.477 -2.864 60.747 1.00 77.75 175 THR A C 1
ATOM 1488 O O . THR A 1 175 ? -42.813 -2.732 61.923 1.00 77.75 175 THR A O 1
ATOM 1491 N N . THR A 1 176 ? -43.360 -2.777 59.750 1.00 73.12 176 THR A N 1
ATOM 1492 C CA . THR A 1 176 ? -44.801 -2.777 59.991 1.00 73.12 176 THR A CA 1
ATOM 1493 C C . THR A 1 176 ? -45.218 -4.175 60.439 1.00 73.12 176 THR A C 1
ATOM 1495 O O . THR A 1 176 ? -45.360 -5.082 59.623 1.00 73.12 176 THR A O 1
ATOM 1498 N N . SER A 1 177 ? -45.387 -4.355 61.751 1.00 65.19 177 SER A N 1
ATOM 1499 C CA . SER A 1 177 ? -46.043 -5.537 62.321 1.00 65.19 177 SER A CA 1
ATOM 1500 C C . SER A 1 177 ? -47.400 -5.757 61.642 1.00 65.19 177 SER A C 1
ATOM 1502 O O . SER A 1 177 ? -48.070 -4.763 61.331 1.00 65.19 177 SER A O 1
ATOM 1504 N N . PRO A 1 178 ? -47.869 -7.012 61.477 1.00 66.81 178 PRO A N 1
ATOM 1505 C CA . PRO A 1 178 ? -49.282 -7.237 61.205 1.00 66.81 178 PRO A CA 1
ATOM 1506 C C . PRO A 1 178 ? -50.116 -6.468 62.248 1.00 66.81 178 PRO A C 1
ATOM 1508 O O . PRO A 1 178 ? -49.698 -6.380 63.414 1.00 66.81 178 PRO A O 1
ATOM 1511 N N . PRO A 1 179 ? -51.242 -5.851 61.844 1.00 68.88 179 PRO A N 1
ATOM 1512 C CA . PRO A 1 179 ? -52.106 -5.133 62.771 1.00 68.88 179 PRO A CA 1
ATOM 1513 C C . PRO A 1 179 ? -52.468 -6.060 63.936 1.00 68.88 179 PRO A C 1
ATOM 1515 O O . PRO A 1 179 ? -52.801 -7.223 63.731 1.00 68.88 179 PRO A O 1
ATOM 1518 N N . SER A 1 180 ? -52.393 -5.558 65.172 1.00 73.38 180 SER A N 1
ATOM 1519 C CA . SER A 1 180 ? -52.891 -6.309 66.332 1.00 73.38 180 SER A CA 1
ATOM 1520 C C . SER A 1 180 ? -54.352 -6.714 66.097 1.00 73.38 180 SER A C 1
ATOM 1522 O O . SER A 1 180 ? -55.097 -5.941 65.493 1.00 73.38 180 SER A O 1
ATOM 1524 N N . GLU A 1 181 ? -54.792 -7.865 66.609 1.00 73.25 181 GLU A N 1
ATOM 1525 C CA . GLU A 1 181 ? -56.144 -8.414 66.376 1.00 73.25 181 GLU A CA 1
ATOM 1526 C C . GLU A 1 181 ? -57.275 -7.391 66.649 1.00 73.25 181 GLU A C 1
ATOM 1528 O O . GLU A 1 181 ? -58.305 -7.355 65.973 1.00 73.25 181 GLU A O 1
ATOM 1533 N N . ARG A 1 182 ? -57.063 -6.486 67.617 1.00 68.81 182 ARG A N 1
ATOM 1534 C CA . ARG A 1 182 ? -57.982 -5.379 67.933 1.00 68.81 182 ARG A CA 1
ATOM 1535 C C . ARG A 1 182 ? -58.007 -4.292 66.853 1.00 68.81 182 ARG A C 1
ATOM 1537 O O . ARG A 1 182 ? -59.076 -3.788 66.521 1.00 68.81 182 ARG A O 1
ATOM 1544 N N . SER A 1 183 ? -56.847 -3.922 66.315 1.00 76.19 183 SER A N 1
ATOM 1545 C CA . SER A 1 183 ? -56.743 -2.969 65.204 1.00 76.19 183 SER A CA 1
ATOM 1546 C C . SER A 1 183 ? -57.196 -3.576 63.876 1.00 76.19 183 SER A C 1
ATOM 1548 O O . SER A 1 183 ? -57.787 -2.874 63.068 1.00 76.19 183 SER A O 1
ATOM 1550 N N . GLU A 1 184 ? -57.012 -4.880 63.681 1.00 80.62 184 GLU A N 1
ATOM 1551 C CA . GLU A 1 184 ? -57.461 -5.608 62.494 1.00 80.62 184 GLU A CA 1
ATOM 1552 C C . GLU A 1 184 ? -58.994 -5.589 62.374 1.00 80.62 184 GLU A C 1
ATOM 1554 O O . GLU A 1 184 ? -59.537 -5.218 61.336 1.00 80.62 184 GLU A O 1
ATOM 1559 N N . LYS A 1 185 ? -59.708 -5.851 63.479 1.00 81.00 185 LYS A N 1
ATOM 1560 C CA . LYS A 1 185 ? -61.176 -5.715 63.543 1.00 81.00 185 LYS A CA 1
ATOM 1561 C C . LYS A 1 185 ? -61.645 -4.283 63.269 1.00 81.00 185 LYS A C 1
ATOM 1563 O O . LYS A 1 185 ? -62.653 -4.100 62.593 1.00 81.00 185 LYS A O 1
ATOM 1568 N N . ALA A 1 186 ? -60.916 -3.273 63.749 1.00 81.50 186 ALA A N 1
ATOM 1569 C CA . ALA A 1 186 ? -61.218 -1.871 63.455 1.00 81.50 186 ALA A CA 1
ATOM 1570 C C . ALA A 1 186 ? -60.981 -1.528 61.971 1.00 81.50 186 ALA A C 1
ATOM 1572 O O . ALA A 1 186 ? -61.806 -0.843 61.371 1.00 81.50 186 ALA A O 1
ATOM 1573 N N . TYR A 1 187 ? -59.915 -2.052 61.356 1.00 83.38 187 TYR A N 1
ATOM 1574 C CA . TYR A 1 187 ? -59.654 -1.914 59.919 1.00 83.38 187 TYR A CA 1
ATOM 1575 C C . TYR A 1 187 ? -60.747 -2.568 59.072 1.00 83.38 187 TYR A C 1
ATOM 1577 O O . TYR A 1 1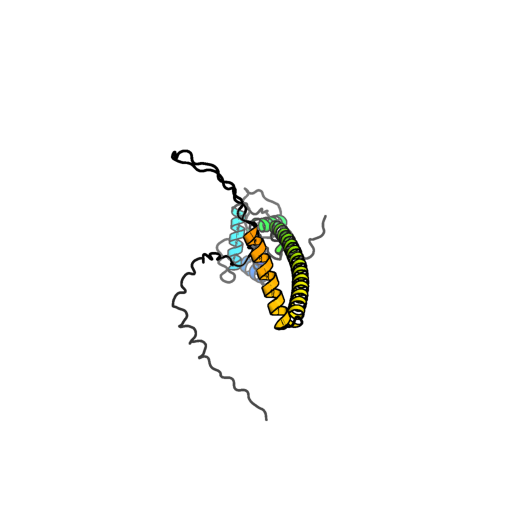87 ? -61.290 -1.917 58.180 1.00 83.38 187 TYR A O 1
ATOM 1585 N N . TYR A 1 188 ? -61.124 -3.816 59.366 1.00 89.19 188 TYR A N 1
ATOM 1586 C CA . TYR A 1 188 ? -62.214 -4.483 58.653 1.00 89.19 188 TYR A CA 1
ATOM 1587 C C . TYR A 1 188 ? -63.555 -3.777 58.856 1.00 89.19 188 TYR A C 1
ATOM 1589 O O . TYR A 1 188 ? -64.324 -3.680 57.908 1.00 89.19 188 TYR A O 1
ATOM 1597 N N . ALA A 1 189 ? -63.829 -3.233 60.045 1.00 86.19 189 ALA A N 1
ATOM 1598 C CA . ALA A 1 189 ? -65.042 -2.456 60.294 1.00 86.19 189 ALA A CA 1
ATOM 1599 C C . ALA A 1 189 ? -65.071 -1.149 59.485 1.00 86.19 189 ALA A C 1
ATOM 1601 O O . ALA A 1 189 ? -66.111 -0.794 58.936 1.00 86.19 189 ALA A O 1
ATOM 1602 N N . LEU A 1 190 ? -63.935 -0.456 59.356 1.00 87.94 190 LEU A N 1
ATOM 1603 C CA . LEU A 1 190 ? -63.821 0.746 58.524 1.00 87.94 190 LEU A CA 1
ATOM 1604 C C . LEU A 1 190 ? -63.975 0.431 57.031 1.00 87.94 190 LEU A C 1
ATOM 1606 O O . LEU A 1 190 ? -64.684 1.153 56.334 1.00 87.94 190 LEU A O 1
ATOM 1610 N N . LEU A 1 191 ? -63.368 -0.659 56.550 1.00 88.31 191 LEU A N 1
ATOM 1611 C CA . LEU A 1 191 ? -63.552 -1.145 55.177 1.00 88.31 191 LEU A CA 1
ATOM 1612 C C . LEU A 1 191 ? -64.999 -1.580 54.919 1.00 88.31 191 LEU A C 1
ATOM 1614 O O . LEU A 1 191 ? -65.564 -1.272 53.875 1.00 88.31 191 LEU A O 1
ATOM 1618 N N . ALA A 1 192 ? -65.625 -2.261 55.877 1.00 89.19 192 ALA A N 1
ATOM 1619 C CA . ALA A 1 192 ? -67.024 -2.653 55.786 1.00 89.19 192 ALA A CA 1
ATOM 1620 C C . ALA A 1 192 ? -67.945 -1.430 55.770 1.00 89.19 192 ALA A C 1
ATOM 1622 O O . ALA A 1 192 ? -68.899 -1.403 55.000 1.00 89.19 192 ALA A O 1
ATOM 1623 N N . HIS A 1 193 ? -67.655 -0.400 56.565 1.00 88.62 193 HIS A N 1
ATOM 1624 C CA . HIS A 1 193 ? -68.442 0.827 56.589 1.00 88.62 193 HIS A CA 1
ATOM 1625 C C . HIS A 1 193 ? -68.289 1.643 55.299 1.00 88.62 193 HIS A C 1
ATOM 1627 O O . HIS A 1 193 ? -69.291 2.110 54.765 1.00 88.62 193 HIS A O 1
ATOM 1633 N N . SER A 1 194 ? -67.070 1.765 54.758 1.00 83.69 194 SER A N 1
ATOM 1634 C CA . SER A 1 194 ? -66.827 2.467 53.489 1.00 83.69 194 SER A CA 1
ATOM 1635 C C . SER A 1 194 ? -67.417 1.732 52.288 1.00 83.69 194 SER A C 1
ATOM 1637 O O . SER A 1 194 ? -67.920 2.365 51.364 1.00 83.69 194 SER A O 1
ATOM 1639 N N . LEU A 1 195 ? -67.416 0.397 52.308 1.00 87.06 195 LEU A N 1
ATOM 1640 C CA . LEU A 1 195 ? -68.167 -0.395 51.343 1.00 87.06 195 LEU A CA 1
ATOM 1641 C C . LEU A 1 195 ? -69.664 -0.161 51.549 1.00 87.06 195 LEU A C 1
ATOM 1643 O O . LEU A 1 195 ? -70.327 0.272 50.626 1.00 87.06 195 LEU A O 1
ATOM 1647 N N . THR A 1 196 ? -70.203 -0.310 52.753 1.00 85.94 196 THR A N 1
ATOM 1648 C CA . THR A 1 196 ? -71.643 -0.108 52.995 1.00 85.94 196 THR A CA 1
ATOM 1649 C C . THR A 1 196 ? -72.121 1.279 52.537 1.00 85.94 196 THR A C 1
ATOM 1651 O O . THR A 1 196 ? -73.132 1.358 51.850 1.00 85.94 196 THR A O 1
ATOM 1654 N N . SER A 1 197 ? -71.366 2.358 52.785 1.00 78.19 197 SER A N 1
ATOM 1655 C CA . SER A 1 197 ? -71.724 3.710 52.319 1.00 78.19 197 SER A CA 1
ATOM 1656 C C . SER A 1 197 ? -71.585 3.908 50.799 1.00 78.19 197 SER A C 1
ATOM 1658 O O . SER A 1 197 ? -72.395 4.610 50.188 1.00 78.19 197 SER A O 1
ATOM 1660 N N . CYS A 1 198 ? -70.611 3.255 50.158 1.00 75.88 198 CYS A N 1
ATOM 1661 C CA . CYS A 1 198 ? -70.498 3.206 48.695 1.00 75.88 198 CYS A CA 1
ATOM 1662 C C . CYS A 1 198 ? -71.624 2.392 48.035 1.00 75.88 198 CYS A C 1
ATOM 1664 O O . CYS A 1 198 ? -71.918 2.598 46.858 1.00 75.88 198 CYS A O 1
ATOM 1666 N N . TRP A 1 199 ? -72.244 1.462 48.763 1.00 64.25 199 TRP A N 1
ATOM 1667 C CA . TRP A 1 199 ? -73.372 0.671 48.272 1.00 64.25 199 TRP A CA 1
ATOM 1668 C C . TRP A 1 199 ? -74.717 1.368 48.537 1.00 64.25 199 TRP A C 1
ATOM 1670 O O . TRP A 1 199 ? -75.606 1.283 47.695 1.00 64.25 199 TRP A O 1
ATOM 1680 N N . ASP A 1 200 ? -74.837 2.138 49.623 1.00 60.75 200 ASP A N 1
ATOM 1681 C CA . ASP A 1 200 ? -76.035 2.931 49.961 1.00 60.75 200 ASP A CA 1
ATOM 1682 C C . ASP A 1 200 ? -76.229 4.169 49.062 1.00 60.75 200 ASP A C 1
ATOM 1684 O O . ASP A 1 200 ? -77.324 4.712 48.948 1.00 60.75 200 ASP A O 1
ATOM 1688 N N . THR A 1 201 ? -75.179 4.622 48.371 1.00 57.31 201 THR A N 1
ATOM 1689 C CA . THR A 1 201 ? -75.244 5.782 47.457 1.00 57.31 201 THR A CA 1
ATOM 1690 C C . THR A 1 201 ? -75.586 5.425 46.009 1.00 57.31 201 THR A C 1
ATOM 1692 O O . THR A 1 201 ? -75.636 6.305 45.148 1.00 57.31 201 THR A O 1
ATOM 1695 N N . ARG A 1 202 ? -75.886 4.156 45.703 1.00 54.62 202 ARG A N 1
ATOM 1696 C CA . ARG A 1 202 ? -76.366 3.748 44.377 1.00 54.62 202 ARG A CA 1
ATOM 1697 C C . ARG A 1 202 ? -77.763 3.148 44.484 1.00 54.62 202 ARG A C 1
ATOM 1699 O O . ARG A 1 202 ? -77.879 1.932 44.450 1.00 54.62 202 ARG A O 1
ATOM 1706 N N . LEU A 1 203 ? -78.791 4.005 44.563 1.00 51.12 203 LEU A N 1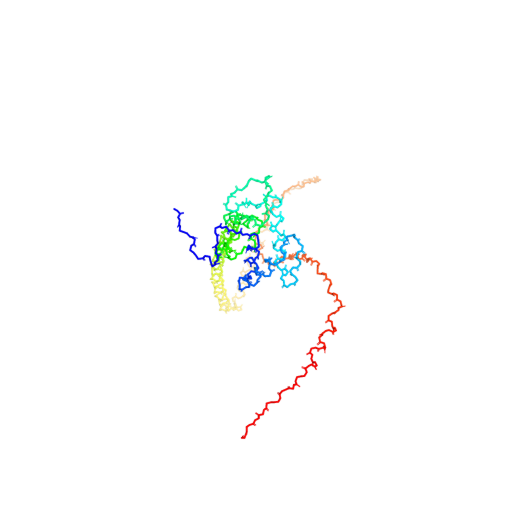
ATOM 1707 C CA . LEU A 1 203 ? -80.127 3.830 43.954 1.00 51.12 203 LEU A CA 1
ATOM 1708 C C . LEU A 1 203 ? -81.076 4.994 44.324 1.00 51.12 203 LEU A C 1
ATOM 1710 O O . LEU A 1 203 ? -82.051 4.820 45.042 1.00 51.12 203 LEU A O 1
ATOM 1714 N N . GLU A 1 204 ? -80.867 6.171 43.738 1.00 45.31 204 GLU A N 1
ATOM 1715 C CA . GLU A 1 204 ? -82.008 7.015 43.352 1.00 45.31 204 GLU A CA 1
ATOM 1716 C C . GLU A 1 204 ? -81.949 7.232 41.840 1.00 45.31 204 GLU A C 1
ATOM 1718 O O . GLU A 1 204 ? -81.543 8.272 41.329 1.00 45.31 204 GLU A O 1
ATOM 1723 N N . VAL A 1 205 ? -82.320 6.186 41.098 1.00 49.53 205 VAL A N 1
ATOM 1724 C CA . VAL A 1 205 ? -82.780 6.343 39.717 1.00 49.53 205 VAL A CA 1
ATOM 1725 C C . VAL A 1 205 ? -84.294 6.456 39.798 1.00 49.53 205 VAL A C 1
ATOM 1727 O O . VAL A 1 205 ? -84.989 5.480 40.079 1.00 49.53 205 VAL A O 1
ATOM 1730 N N . THR A 1 206 ? -84.800 7.668 39.598 1.00 46.75 206 THR A N 1
ATOM 1731 C CA . THR A 1 206 ? -86.231 7.929 39.450 1.00 46.75 206 THR A CA 1
ATOM 1732 C C . THR A 1 206 ? -86.776 7.195 38.214 1.00 46.75 206 THR A C 1
ATOM 1734 O O . THR A 1 206 ? -86.084 7.084 37.196 1.00 46.75 206 THR A O 1
ATOM 1737 N N . PRO A 1 207 ? -88.005 6.653 38.267 1.00 44.00 207 PRO A N 1
ATOM 1738 C CA . PRO A 1 207 ? -88.532 5.826 37.190 1.00 44.00 207 PRO A CA 1
ATOM 1739 C C . PRO A 1 207 ? -89.042 6.695 36.032 1.00 44.00 207 PRO A C 1
ATOM 1741 O O . PRO A 1 207 ? -89.971 7.485 36.190 1.00 44.00 207 PRO A O 1
ATOM 1744 N N . ILE A 1 208 ? -88.468 6.511 34.842 1.00 48.09 208 ILE A N 1
ATOM 1745 C CA . ILE A 1 208 ? -89.020 7.028 33.581 1.00 48.09 208 ILE A CA 1
ATOM 1746 C C . ILE A 1 208 ? -90.026 5.988 33.047 1.00 48.09 208 ILE A C 1
ATOM 1748 O O . ILE A 1 208 ? -89.691 4.801 32.987 1.00 48.09 208 ILE A O 1
ATOM 1752 N N . PRO A 1 209 ? -91.262 6.383 32.683 1.00 45.19 209 PRO A N 1
ATOM 1753 C CA . PRO A 1 209 ? -92.326 5.451 32.320 1.00 45.19 209 PRO A CA 1
ATOM 1754 C C . PRO A 1 209 ? -92.117 4.830 30.927 1.00 45.19 209 PRO A C 1
ATOM 1756 O O . PRO A 1 209 ? -91.376 5.366 30.098 1.00 45.19 209 PRO A O 1
ATOM 1759 N N . PRO A 1 210 ? -92.782 3.697 30.633 1.00 47.44 210 PRO A N 1
ATOM 1760 C CA . PRO A 1 210 ? -92.453 2.892 29.473 1.00 47.44 210 PRO A CA 1
ATOM 1761 C C . PRO A 1 210 ? -93.121 3.453 28.218 1.00 47.44 210 PRO A C 1
ATOM 1763 O O . PRO A 1 210 ? -94.344 3.580 28.150 1.00 47.44 210 PRO A O 1
ATOM 1766 N N . SER A 1 211 ? -92.341 3.697 27.165 1.00 41.38 211 SER A N 1
ATOM 1767 C CA . SER A 1 211 ? -92.916 3.755 25.824 1.00 41.38 211 SER A CA 1
ATOM 1768 C C . SER A 1 211 ? -92.029 3.071 24.783 1.00 41.38 211 SER A C 1
ATOM 1770 O O . SER A 1 211 ? -90.888 3.446 24.545 1.00 41.38 211 SER A O 1
ATOM 1772 N N . ARG A 1 212 ? -92.640 2.032 24.204 1.00 38.47 212 ARG A N 1
ATOM 1773 C CA . ARG A 1 212 ? -92.473 1.442 22.870 1.00 38.47 212 ARG A CA 1
ATOM 1774 C C . ARG A 1 212 ? -91.064 1.111 22.373 1.00 38.47 212 ARG A C 1
ATOM 1776 O O . ARG A 1 212 ? -90.318 1.941 21.871 1.00 38.47 212 ARG A O 1
ATOM 1783 N N . ALA A 1 213 ? -90.849 -0.201 22.305 1.00 45.97 213 ALA A N 1
ATOM 1784 C CA . ALA A 1 213 ? -89.952 -0.862 21.374 1.00 45.97 213 ALA A CA 1
ATOM 1785 C C . ALA A 1 213 ? -90.068 -0.310 19.942 1.00 45.97 213 ALA A C 1
ATOM 1787 O O . ALA A 1 213 ? -91.167 -0.246 19.386 1.00 45.97 213 ALA A O 1
ATOM 1788 N N . LYS A 1 214 ? -88.915 -0.038 19.325 1.00 39.41 214 LYS A N 1
ATOM 1789 C CA . LYS A 1 214 ? -88.656 -0.267 17.898 1.00 39.41 214 LYS A CA 1
ATOM 1790 C C . LYS A 1 214 ? -87.150 -0.407 17.660 1.00 39.41 214 LYS A C 1
ATOM 1792 O O . LYS A 1 214 ? -86.387 0.533 17.801 1.00 39.41 214 LYS A O 1
ATOM 1797 N N . HIS A 1 215 ? -86.779 -1.640 17.338 1.00 36.91 215 HIS A N 1
ATOM 1798 C CA . HIS A 1 215 ? -85.876 -2.037 16.264 1.00 36.91 215 HIS A CA 1
ATOM 1799 C C . HIS A 1 215 ? -84.672 -1.151 15.885 1.00 36.91 215 HIS A C 1
ATOM 1801 O O . HIS A 1 215 ? -84.813 -0.105 15.268 1.00 36.91 215 HIS A O 1
ATOM 1807 N N . ARG A 1 216 ? -83.524 -1.833 15.981 1.00 33.94 216 ARG A N 1
ATOM 1808 C CA . ARG A 1 216 ? -82.463 -1.969 14.968 1.00 33.94 216 ARG A CA 1
ATOM 1809 C C . ARG A 1 216 ? -81.429 -0.843 14.813 1.00 33.94 216 ARG A C 1
ATOM 1811 O O . ARG A 1 216 ? -81.698 0.250 14.341 1.00 33.94 216 ARG A O 1
ATOM 1818 N N . SER A 1 217 ? -80.201 -1.342 14.956 1.00 35.03 217 SER A N 1
ATOM 1819 C CA . SER A 1 217 ? -79.054 -1.219 14.050 1.00 35.03 217 SER A CA 1
ATOM 1820 C C . SER A 1 217 ? -78.114 -0.026 14.176 1.00 35.03 217 SER A C 1
ATOM 1822 O O . SER A 1 217 ? -78.516 1.124 14.106 1.00 35.03 217 SER A O 1
ATOM 1824 N N . SER A 1 218 ? -76.835 -0.417 14.141 1.00 32.78 218 SER A N 1
ATOM 1825 C CA . SER A 1 218 ? -75.696 0.299 13.569 1.00 32.78 218 SER A CA 1
ATOM 1826 C C . SER A 1 218 ? -74.857 1.137 14.530 1.00 32.78 218 SER A C 1
ATOM 1828 O O . SER A 1 218 ? -75.115 2.310 14.754 1.00 32.78 218 SER A O 1
ATOM 1830 N N . LEU A 1 219 ? -73.800 0.485 15.032 1.00 41.94 219 LEU A N 1
ATOM 1831 C CA . LEU A 1 219 ? -72.398 0.899 14.876 1.00 41.94 219 LEU A CA 1
ATOM 1832 C C . LEU A 1 219 ? -72.130 2.404 14.749 1.00 41.94 219 LEU A C 1
ATOM 1834 O O . LEU A 1 219 ? -72.377 2.976 13.692 1.00 41.94 219 LEU A O 1
ATOM 1838 N N . SER A 1 220 ? -71.408 2.948 15.730 1.00 36.50 220 SER A N 1
ATOM 1839 C CA . SER A 1 220 ? -70.129 3.618 15.459 1.00 36.50 220 SER A CA 1
ATOM 1840 C C . SER A 1 220 ? -69.403 4.009 16.749 1.00 36.50 220 SER A C 1
ATOM 1842 O O . SER A 1 220 ? -70.019 4.530 17.672 1.00 36.50 220 SER A O 1
ATOM 1844 N N . PHE A 1 221 ? -68.075 3.880 16.692 1.00 32.75 221 PHE A N 1
ATOM 1845 C CA . PHE A 1 221 ? -67.091 4.739 17.360 1.00 32.75 221 PHE A CA 1
ATOM 1846 C C . PHE A 1 221 ? -66.695 4.434 18.818 1.00 32.75 221 PHE A C 1
ATOM 1848 O O . PHE A 1 221 ? -67.215 5.003 19.769 1.00 32.75 221 PHE A O 1
ATOM 1855 N N . TRP A 1 222 ? -65.647 3.617 18.967 1.00 31.83 222 TRP A N 1
ATOM 1856 C CA . TRP A 1 222 ? -64.669 3.747 20.053 1.00 31.83 222 TRP A CA 1
ATOM 1857 C C . TRP A 1 222 ? -63.355 4.246 19.437 1.00 31.83 222 TRP A C 1
ATOM 1859 O O . TRP A 1 222 ? -62.898 3.621 18.478 1.00 31.83 222 TRP A O 1
ATOM 1869 N N . PRO A 1 223 ? -62.725 5.323 19.939 1.00 38.59 223 PRO A N 1
ATOM 1870 C CA . PRO A 1 223 ? -61.330 5.589 19.652 1.00 38.59 223 PRO A CA 1
ATOM 1871 C C . PRO A 1 223 ? -60.441 4.826 20.638 1.00 38.59 223 PRO A C 1
ATOM 1873 O O . PRO A 1 223 ? -60.611 4.868 21.856 1.00 38.59 223 PRO A O 1
ATOM 1876 N N . THR A 1 224 ? -59.489 4.119 20.051 1.00 42.25 224 THR A N 1
ATOM 1877 C CA . THR A 1 224 ? -58.372 3.397 20.649 1.00 42.25 224 THR A CA 1
ATOM 1878 C C . THR A 1 224 ? -57.465 4.347 21.433 1.00 42.25 224 THR A C 1
ATOM 1880 O O . THR A 1 224 ? -56.996 5.340 20.883 1.00 42.25 224 THR A O 1
ATOM 1883 N N . MET A 1 225 ? -57.153 4.024 22.689 1.00 31.84 225 MET A N 1
ATOM 1884 C CA . MET A 1 225 ? -56.010 4.615 23.391 1.00 31.84 225 MET A CA 1
ATOM 1885 C C . MET A 1 225 ? -55.430 3.598 24.377 1.00 31.84 225 MET A C 1
ATOM 1887 O O . MET A 1 225 ? -55.650 3.653 25.583 1.00 31.84 225 MET A O 1
ATOM 1891 N N . GLN A 1 226 ? -54.721 2.613 23.830 1.00 34.06 226 GLN A N 1
ATOM 1892 C CA . GLN A 1 226 ? -53.933 1.670 24.610 1.00 34.06 226 GLN A CA 1
ATOM 1893 C C . GLN A 1 226 ? -52.700 1.272 23.798 1.00 34.06 226 GLN A C 1
ATOM 1895 O O . GLN A 1 226 ? -52.695 0.255 23.123 1.00 34.06 226 GLN A O 1
ATOM 1900 N N . GLU A 1 227 ? -51.669 2.114 23.827 1.00 35.94 227 GLU A N 1
ATOM 1901 C CA . GLU A 1 227 ? -50.329 1.728 23.379 1.00 35.94 227 GLU A CA 1
ATOM 1902 C C . GLU A 1 227 ? -49.289 2.692 23.958 1.00 35.94 227 GLU A C 1
ATOM 1904 O O . GLU A 1 227 ? -48.908 3.688 23.352 1.00 35.94 227 GLU A O 1
ATOM 1909 N N . SER A 1 228 ? -48.852 2.420 25.188 1.00 35.38 228 SER A N 1
ATOM 1910 C CA . SER A 1 228 ? -47.495 2.754 25.620 1.00 35.38 228 SER A CA 1
ATOM 1911 C C . SER A 1 228 ? -47.154 1.984 26.894 1.00 35.38 228 SER A C 1
ATOM 1913 O O . SER A 1 228 ? -47.955 1.943 27.822 1.00 35.38 228 SER A O 1
ATOM 1915 N N . MET A 1 229 ? -45.944 1.423 26.926 1.00 31.25 229 MET A N 1
ATOM 1916 C CA . MET A 1 229 ? -45.307 0.680 28.028 1.00 31.25 229 MET A CA 1
ATOM 1917 C C . MET A 1 229 ? -45.534 -0.841 28.093 1.00 31.25 229 MET A C 1
ATOM 1919 O O . MET A 1 229 ? -45.956 -1.395 29.101 1.00 31.25 229 MET A O 1
ATOM 1923 N N . ALA A 1 230 ? -45.076 -1.535 27.050 1.00 31.78 230 ALA A N 1
ATOM 1924 C CA . ALA A 1 230 ? -44.368 -2.806 27.212 1.00 31.78 230 ALA A CA 1
ATOM 1925 C C . ALA A 1 230 ? -43.154 -2.799 26.273 1.00 31.78 230 ALA A C 1
ATOM 1927 O O . ALA A 1 230 ? -43.259 -3.050 25.077 1.00 31.78 230 ALA A O 1
ATOM 1928 N N . SER A 1 231 ? -41.993 -2.434 26.814 1.00 33.69 231 SER A N 1
ATOM 1929 C CA . SER A 1 231 ? -40.714 -2.494 26.111 1.00 33.69 231 SER A CA 1
ATOM 1930 C C . SER A 1 231 ? -39.921 -3.690 26.633 1.00 33.69 231 SER A C 1
ATOM 1932 O O . SER A 1 231 ? -39.590 -3.737 27.813 1.00 33.69 231 SER A O 1
ATOM 1934 N N . ARG A 1 232 ? -39.572 -4.581 25.695 1.00 33.84 232 ARG A N 1
ATOM 1935 C CA . ARG A 1 232 ? -38.374 -5.444 25.648 1.00 33.84 232 ARG A CA 1
ATOM 1936 C C . ARG A 1 232 ? -38.321 -6.693 26.539 1.00 33.84 232 ARG A C 1
ATOM 1938 O O . ARG A 1 232 ? -37.967 -6.633 27.708 1.00 33.84 232 ARG A O 1
ATOM 1945 N N . SER A 1 233 ? -38.426 -7.859 25.895 1.00 33.09 233 SER A N 1
ATOM 1946 C CA . SER A 1 233 ? -37.292 -8.801 25.773 1.00 33.09 233 SER A CA 1
ATOM 1947 C C . SER A 1 233 ? -37.642 -10.010 24.890 1.00 33.09 233 SER A C 1
ATOM 1949 O O . SER A 1 233 ? -37.971 -11.077 25.384 1.00 33.09 233 SER A O 1
ATOM 1951 N N . GLU A 1 234 ? -37.498 -9.875 23.570 1.00 37.22 234 GLU A N 1
ATOM 1952 C CA . GLU A 1 234 ? -37.284 -11.034 22.692 1.00 37.22 234 GLU A CA 1
ATOM 1953 C C . GLU A 1 234 ? -36.150 -10.715 21.704 1.00 37.22 234 GLU A C 1
ATOM 1955 O O . GLU A 1 234 ? -36.186 -9.673 21.041 1.00 37.22 234 GLU A O 1
ATOM 1960 N N . PRO A 1 235 ? -35.097 -11.549 21.633 1.00 43.97 235 PRO A N 1
ATOM 1961 C CA . PRO A 1 235 ? -34.011 -11.361 20.689 1.00 43.97 235 PRO A CA 1
ATOM 1962 C C . PRO A 1 235 ? -34.392 -11.876 19.298 1.00 43.97 235 PRO A C 1
ATOM 1964 O O . PRO A 1 235 ? -34.894 -12.984 19.112 1.00 43.97 235 PRO A O 1
ATOM 1967 N N . TRP A 1 236 ? -34.087 -11.041 18.313 1.00 36.44 236 TRP A N 1
ATOM 1968 C CA . TRP A 1 236 ? -34.250 -11.273 16.890 1.00 36.44 236 TRP A CA 1
ATOM 1969 C C . TRP A 1 236 ? -33.541 -12.549 16.425 1.00 36.44 236 TRP A C 1
ATOM 1971 O O . TRP A 1 236 ? -32.329 -12.711 16.561 1.00 36.44 236 TRP A O 1
ATOM 1981 N N . ARG A 1 237 ? -34.320 -13.429 15.797 1.00 33.84 237 ARG A N 1
ATOM 1982 C CA . ARG A 1 237 ? -33.859 -14.565 15.003 1.00 33.84 237 ARG A CA 1
ATOM 1983 C C . ARG A 1 237 ? -33.424 -14.032 13.632 1.00 33.84 237 ARG A C 1
ATOM 1985 O O . ARG A 1 237 ? -34.245 -13.917 12.728 1.00 33.84 237 ARG A O 1
ATOM 1992 N N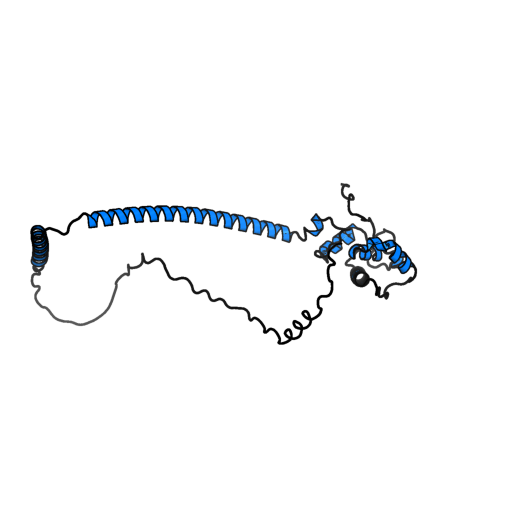 . ILE A 1 238 ? -32.148 -13.677 13.475 1.00 35.88 238 ILE A N 1
ATOM 1993 C CA . ILE A 1 238 ? -31.578 -13.390 12.151 1.00 35.88 238 ILE A CA 1
ATOM 1994 C C . ILE A 1 238 ? -31.198 -14.713 11.486 1.00 35.88 238 ILE A C 1
ATOM 1996 O O . ILE A 1 238 ? -30.354 -15.470 11.962 1.00 35.88 238 ILE A O 1
ATOM 2000 N N . SER A 1 239 ? -31.875 -14.959 10.369 1.00 37.78 239 SER A N 1
ATOM 2001 C CA . SER A 1 239 ? -31.549 -15.912 9.315 1.00 37.78 239 SER A CA 1
ATOM 2002 C C . SER A 1 239 ? -30.078 -15.778 8.896 1.00 37.78 239 SER A C 1
ATOM 2004 O O . SER A 1 239 ? -29.703 -14.810 8.236 1.00 37.78 239 SER A O 1
ATOM 2006 N N . SER A 1 240 ? -29.258 -16.773 9.225 1.00 33.47 240 SER A N 1
ATOM 2007 C CA . SER A 1 240 ? -27.978 -17.013 8.565 1.00 33.47 240 SER A CA 1
ATOM 2008 C C . SER A 1 240 ? -28.194 -17.979 7.399 1.00 33.47 240 SER A C 1
ATOM 2010 O O . SER A 1 240 ? -28.210 -19.200 7.555 1.00 33.47 240 SER A O 1
ATOM 2012 N N . GLN A 1 241 ? -28.367 -17.422 6.200 1.00 34.44 241 GLN A N 1
ATOM 2013 C CA . GLN A 1 241 ? -28.089 -18.160 4.972 1.00 34.44 241 GLN A CA 1
ATOM 2014 C C . GLN A 1 241 ? -26.586 -18.465 4.956 1.00 34.44 241 GLN A C 1
ATOM 2016 O O . GLN A 1 241 ? -25.756 -17.563 4.865 1.00 34.44 241 GLN A O 1
ATOM 2021 N N . ARG A 1 242 ? -26.236 -19.745 5.107 1.00 36.03 242 ARG A N 1
ATOM 2022 C CA . ARG A 1 242 ? -24.892 -20.257 4.821 1.00 36.03 242 ARG A CA 1
ATOM 2023 C C . ARG A 1 242 ? -24.716 -20.327 3.300 1.00 36.03 242 ARG A C 1
ATOM 2025 O O . ARG A 1 242 ? -25.604 -20.875 2.646 1.00 36.03 242 ARG A O 1
ATOM 2032 N N . PRO A 1 243 ? -23.591 -19.881 2.725 1.00 35.34 243 PRO A N 1
ATOM 2033 C CA . PRO A 1 243 ? -23.172 -20.393 1.433 1.00 35.34 243 PRO A CA 1
ATOM 2034 C C . PRO A 1 243 ? -22.695 -21.844 1.604 1.00 35.34 243 PRO A C 1
ATOM 2036 O O . PRO A 1 243 ? -22.056 -22.198 2.597 1.00 35.34 243 PRO A O 1
ATOM 2039 N N . ASN A 1 244 ? -23.069 -22.687 0.643 1.00 37.44 244 ASN A N 1
ATOM 2040 C CA . ASN A 1 244 ? -22.735 -24.105 0.565 1.00 37.44 244 ASN A CA 1
ATOM 2041 C C . ASN A 1 244 ? -21.221 -24.338 0.695 1.00 37.44 244 ASN A C 1
ATOM 2043 O O . ASN A 1 244 ? -20.451 -23.907 -0.161 1.00 37.44 244 ASN A O 1
ATOM 2047 N N . ALA A 1 245 ? -20.813 -25.066 1.734 1.00 34.03 245 ALA A N 1
ATOM 2048 C CA . ALA A 1 245 ? -19.509 -25.710 1.781 1.00 34.03 245 ALA A CA 1
ATOM 2049 C C . ALA A 1 245 ? -19.585 -26.984 0.929 1.00 34.03 245 ALA A C 1
ATOM 2051 O O . ALA A 1 245 ? -20.376 -27.884 1.215 1.00 34.03 245 ALA A O 1
ATOM 2052 N N . ALA A 1 246 ? -18.795 -27.014 -0.141 1.00 38.72 246 ALA A N 1
ATOM 2053 C CA . ALA A 1 246 ? -18.534 -28.203 -0.931 1.00 38.72 246 ALA A CA 1
ATOM 2054 C C . ALA A 1 246 ? -17.807 -29.262 -0.082 1.00 38.72 246 ALA A C 1
ATOM 2056 O O . ALA A 1 246 ? -17.004 -28.932 0.792 1.00 38.72 246 ALA A O 1
ATOM 2057 N N . SER A 1 247 ? -18.129 -30.526 -0.348 1.00 42.16 247 SER A N 1
ATOM 2058 C CA . SER A 1 247 ? -17.530 -31.725 0.239 1.00 42.16 247 SER A CA 1
ATOM 2059 C C . SER A 1 247 ? -15.997 -31.727 0.160 1.00 42.16 247 SER A C 1
ATOM 2061 O O . SER A 1 247 ? -15.461 -31.399 -0.898 1.00 42.16 247 SER A O 1
ATOM 2063 N N . PRO A 1 248 ? -15.280 -32.178 1.204 1.00 39.72 248 PRO A N 1
ATOM 2064 C CA . PRO A 1 248 ? -13.916 -32.648 1.048 1.00 39.72 248 PRO A CA 1
ATOM 2065 C C . PRO A 1 248 ? -13.933 -34.087 0.523 1.00 39.72 248 PRO A C 1
ATOM 2067 O O . PRO A 1 248 ? -14.565 -34.973 1.107 1.00 39.72 248 PRO A O 1
ATOM 2070 N N . ASP A 1 249 ? -13.240 -34.288 -0.593 1.00 37.56 249 ASP A N 1
ATOM 2071 C CA . ASP A 1 249 ? -12.951 -35.588 -1.178 1.00 37.56 249 ASP A CA 1
ATOM 2072 C C . ASP A 1 249 ? -12.254 -36.515 -0.174 1.00 37.56 249 ASP A C 1
ATOM 2074 O O . ASP A 1 249 ? -11.329 -36.148 0.556 1.00 37.56 249 ASP A O 1
ATOM 2078 N N . GLN A 1 250 ? -12.703 -37.765 -0.177 1.00 44.47 250 GLN A N 1
ATOM 2079 C CA . GLN A 1 250 ? -12.055 -38.893 0.469 1.00 44.47 250 GLN A CA 1
ATOM 2080 C C . GLN A 1 250 ? -10.738 -39.189 -0.263 1.00 44.47 250 GLN A C 1
ATOM 2082 O O . GLN A 1 250 ? -10.756 -39.932 -1.237 1.00 44.47 250 GLN A O 1
ATOM 2087 N N . ASN A 1 251 ? -9.610 -38.595 0.146 1.00 44.28 251 ASN A N 1
ATOM 2088 C CA . ASN A 1 251 ? -8.285 -39.074 -0.295 1.00 44.28 251 ASN A CA 1
ATOM 2089 C C . ASN A 1 251 ? -7.069 -38.669 0.568 1.00 44.28 251 ASN A C 1
ATOM 2091 O O . ASN A 1 251 ? -5.936 -38.914 0.166 1.00 44.28 251 ASN A O 1
ATOM 2095 N N . GLU A 1 252 ? -7.248 -38.113 1.771 1.00 40.41 252 GLU A N 1
ATOM 2096 C CA . GLU A 1 252 ? -6.109 -37.684 2.614 1.00 40.41 252 GLU A CA 1
ATOM 2097 C C . GLU A 1 252 ? -5.838 -38.560 3.850 1.00 40.41 252 GLU A C 1
ATOM 2099 O O . GLU A 1 252 ? -4.969 -38.246 4.663 1.00 40.41 252 GLU A O 1
ATOM 2104 N N . THR A 1 253 ? -6.495 -39.714 3.983 1.00 40.97 253 THR A N 1
ATOM 2105 C CA . THR A 1 253 ? -6.234 -40.650 5.093 1.00 40.97 253 THR A CA 1
ATOM 2106 C C . THR A 1 253 ? -5.112 -41.661 4.829 1.00 40.97 253 THR A C 1
ATOM 2108 O O . THR A 1 253 ? -4.725 -42.366 5.753 1.00 40.97 253 THR A O 1
ATOM 2111 N N . GLU A 1 254 ? -4.511 -41.702 3.634 1.00 44.38 254 GLU A N 1
ATOM 2112 C CA . GLU A 1 254 ? -3.392 -42.621 3.336 1.00 44.38 254 GLU A CA 1
ATOM 2113 C C . GLU A 1 254 ? -1.987 -42.010 3.486 1.00 44.38 254 GLU A C 1
ATOM 2115 O O . GLU A 1 254 ? -0.993 -42.732 3.395 1.00 44.38 254 GLU A O 1
ATOM 2120 N N . ASN A 1 255 ? -1.856 -40.710 3.778 1.00 44.25 255 ASN A N 1
ATOM 2121 C CA . ASN A 1 255 ? -0.536 -40.061 3.831 1.00 44.25 255 ASN A CA 1
ATOM 2122 C C . ASN A 1 255 ? -0.038 -39.709 5.246 1.00 44.25 255 ASN A C 1
ATOM 2124 O O . ASN A 1 255 ? 1.100 -39.274 5.407 1.00 44.25 255 ASN A O 1
ATOM 2128 N N . CYS A 1 256 ? -0.841 -39.951 6.289 1.00 39.88 256 CYS A N 1
ATOM 2129 C CA . CYS A 1 256 ? -0.450 -39.661 7.676 1.00 39.88 256 CYS A CA 1
ATOM 2130 C C . CYS A 1 256 ? 0.212 -40.858 8.397 1.00 39.88 256 CYS A C 1
ATOM 2132 O O . CYS A 1 256 ? 0.936 -40.670 9.372 1.00 39.88 256 CYS A O 1
ATOM 2134 N N . GLU A 1 257 ? 0.084 -42.088 7.880 1.00 40.94 257 GLU A N 1
ATOM 2135 C CA . GLU A 1 257 ? 0.764 -43.270 8.448 1.00 40.94 257 GLU A CA 1
ATOM 2136 C C . GLU A 1 257 ? 2.201 -43.480 7.929 1.00 40.94 257 GLU A C 1
ATOM 2138 O O . GLU A 1 257 ? 2.958 -44.277 8.489 1.00 40.94 257 GLU A O 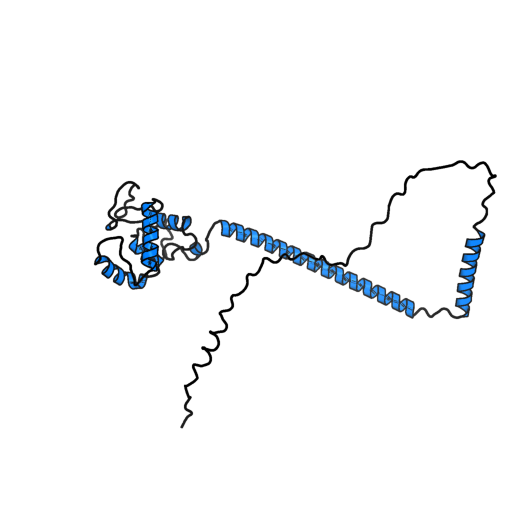1
ATOM 2143 N N . ARG A 1 258 ? 2.639 -42.727 6.907 1.00 44.94 258 ARG A N 1
ATOM 2144 C CA . ARG A 1 258 ? 4.018 -42.797 6.384 1.00 44.94 258 ARG A CA 1
ATOM 2145 C C . ARG A 1 258 ? 5.024 -41.900 7.110 1.00 44.94 258 ARG A C 1
ATOM 2147 O O . ARG A 1 258 ? 6.211 -42.212 7.085 1.00 44.94 258 ARG A O 1
ATOM 2154 N N . CYS A 1 259 ? 4.584 -40.859 7.819 1.00 39.00 259 CYS A N 1
ATOM 2155 C CA . CYS A 1 259 ? 5.496 -39.947 8.527 1.00 39.00 259 CYS A CA 1
ATOM 2156 C C . CYS A 1 259 ? 5.925 -40.423 9.928 1.00 39.00 259 CYS A C 1
ATOM 2158 O O . CYS A 1 259 ? 6.903 -39.914 10.464 1.00 39.00 259 CYS A O 1
ATOM 2160 N N . CYS A 1 260 ? 5.275 -41.439 10.509 1.00 38.75 260 CYS A N 1
ATOM 2161 C CA . CYS A 1 260 ? 5.621 -41.955 11.845 1.00 38.75 260 CYS A CA 1
ATOM 2162 C C . CYS A 1 260 ? 6.591 -43.156 11.850 1.00 38.75 260 CYS A C 1
ATOM 2164 O O . CYS A 1 260 ? 6.857 -43.715 12.913 1.00 38.75 260 CYS A O 1
ATOM 2166 N N . ARG A 1 261 ? 7.143 -43.569 10.696 1.00 41.78 261 ARG A N 1
ATOM 2167 C CA . ARG A 1 261 ? 8.048 -44.738 10.597 1.00 41.78 261 ARG A CA 1
ATOM 2168 C C . ARG A 1 261 ? 9.501 -44.441 10.240 1.00 41.78 261 ARG A C 1
ATOM 2170 O O . ARG A 1 261 ? 10.290 -45.381 10.184 1.00 41.78 261 ARG A O 1
ATOM 2177 N N . ILE A 1 262 ? 9.894 -43.179 10.088 1.00 40.59 262 ILE A N 1
ATOM 2178 C CA . ILE A 1 262 ? 11.316 -42.817 9.995 1.00 40.59 262 ILE A CA 1
ATOM 2179 C C . ILE A 1 262 ? 11.798 -42.458 11.404 1.00 40.59 262 ILE A C 1
ATOM 2181 O O . ILE A 1 262 ? 11.927 -41.307 11.806 1.00 40.59 262 ILE A O 1
ATOM 2185 N N . LEU A 1 263 ? 11.940 -43.538 12.172 1.00 40.06 263 LEU A N 1
ATOM 2186 C CA . LEU A 1 263 ? 12.685 -43.683 13.418 1.00 40.06 263 LEU A CA 1
ATOM 2187 C C . LEU A 1 263 ? 13.991 -42.871 13.361 1.00 40.06 263 LEU A C 1
ATOM 2189 O O . LEU A 1 263 ? 14.712 -42.914 12.371 1.00 40.06 263 LEU A O 1
ATOM 2193 N N . ARG A 1 264 ? 14.282 -42.048 14.374 1.00 41.88 264 ARG A N 1
ATOM 2194 C CA . ARG A 1 264 ? 14.938 -42.493 15.620 1.00 41.88 264 ARG A CA 1
ATOM 2195 C C . ARG A 1 264 ? 16.133 -43.402 15.333 1.00 41.88 264 ARG A C 1
ATOM 2197 O O . ARG A 1 264 ? 15.980 -44.615 15.342 1.00 41.88 264 ARG A O 1
ATOM 2204 N N . CYS A 1 265 ? 17.301 -42.798 15.170 1.00 40.00 265 CYS A N 1
ATOM 2205 C CA . CYS A 1 265 ? 18.588 -43.373 15.546 1.00 40.00 265 CYS A CA 1
ATOM 2206 C C . CYS A 1 265 ? 19.578 -42.214 15.638 1.00 40.00 265 CYS A C 1
ATOM 2208 O O . CYS A 1 265 ? 20.132 -41.822 14.626 1.00 40.00 265 CYS A O 1
ATOM 2210 N N . GLU A 1 266 ? 19.773 -41.662 16.832 1.00 35.31 266 GLU A N 1
ATOM 2211 C CA . GLU A 1 266 ? 21.054 -41.061 17.204 1.00 35.31 266 GLU A CA 1
ATOM 2212 C C . GLU A 1 266 ? 21.144 -41.063 18.732 1.00 35.31 266 GLU A C 1
ATOM 2214 O O . GLU A 1 266 ? 20.463 -40.334 19.451 1.00 35.31 266 GLU A O 1
ATOM 2219 N N . THR A 1 267 ? 21.910 -42.033 19.216 1.00 41.66 267 THR A N 1
ATOM 2220 C CA . THR A 1 267 ? 22.302 -42.233 20.606 1.00 41.66 267 THR A CA 1
ATOM 2221 C C . THR A 1 267 ? 23.356 -41.200 20.990 1.00 41.66 267 THR A C 1
ATOM 2223 O O . THR A 1 267 ? 24.396 -41.107 20.342 1.00 41.66 267 THR A O 1
ATOM 2226 N N . VAL A 1 268 ? 23.095 -40.464 22.066 1.00 41.81 268 VAL A N 1
ATOM 2227 C CA . VAL A 1 268 ? 24.056 -39.603 22.771 1.00 41.81 268 VAL A CA 1
ATOM 2228 C C . VAL A 1 268 ? 25.059 -40.487 23.534 1.00 41.81 268 VAL A C 1
ATOM 2230 O O . VAL A 1 268 ? 24.610 -41.439 24.177 1.00 41.81 268 VAL A O 1
ATOM 2233 N N . PRO A 1 269 ? 26.379 -40.217 23.512 1.00 50.97 269 PRO A N 1
ATOM 2234 C CA . PRO A 1 269 ? 27.317 -40.842 24.435 1.00 50.97 269 PRO A CA 1
ATOM 2235 C C . PRO A 1 269 ? 27.510 -39.965 25.683 1.00 50.97 269 PRO A C 1
ATOM 2237 O O . PRO A 1 269 ? 27.751 -38.763 25.575 1.00 50.97 269 PRO A O 1
ATOM 2240 N N . ASP A 1 270 ? 27.419 -40.591 26.854 1.00 39.91 270 ASP A N 1
ATOM 2241 C CA . ASP A 1 270 ? 27.767 -40.007 28.154 1.00 39.91 270 ASP A CA 1
ATOM 2242 C C . ASP A 1 270 ? 29.248 -40.278 28.514 1.00 39.91 270 ASP A C 1
ATOM 2244 O O . ASP A 1 270 ? 29.894 -41.125 27.886 1.00 39.91 270 ASP A O 1
ATOM 2248 N N . PRO A 1 271 ? 29.809 -39.546 29.495 1.00 56.34 271 PRO A N 1
ATOM 2249 C CA . PRO A 1 271 ? 31.234 -39.245 29.574 1.00 56.34 271 PRO A CA 1
ATOM 2250 C C . PRO A 1 271 ? 32.026 -40.221 30.456 1.00 56.34 271 PRO A C 1
ATOM 2252 O O . PRO A 1 271 ? 31.548 -40.651 31.505 1.00 56.34 271 PRO A O 1
ATOM 2255 N N . PHE A 1 272 ? 33.278 -40.471 30.067 1.00 45.88 272 PHE A N 1
ATOM 2256 C CA . PHE A 1 272 ? 34.391 -40.871 30.933 1.00 45.88 272 PHE A CA 1
ATOM 2257 C C . PHE A 1 272 ? 35.682 -40.237 30.416 1.00 45.88 272 PHE A C 1
ATOM 2259 O O . PHE A 1 272 ? 35.852 -40.196 29.175 1.00 45.88 272 PHE A O 1
#

Organism: Pseudomonas veronii (NCBI:txid76761)

Foldseek 3Di:
DDPDVPDLVDADQKDALQRVQCQLQVVVVCVVVVVVVVVVVPDDDDDPPVVCNSSNVSSVVVVVCLLVVVAFWDFQPHGDDSPDDDDSVRIIGGLVSVLVSCLPPPLQSDGSNNAPPVSNVCSDPVVVVVVVVVVVVVVVVVVVVVVVVVVVVVVVVVVVVVVVVVVVVVVVVVVPDDPDPVVVVVVVVVVVVVVVVVVVPPDPPDDDDDDDDDDDDDDDDDDDDDDDDDDDDDDDDDDDDDDDDDDDDPDDPPPPVVVVPPDDDDDDDDDD